Protein AF-A0A6P8RUN1-F1 (afdb_monomer)

Radius of gyration: 40.4 Å; Cα contacts (8 Å, |Δi|>4): 83; chains: 1; bounding box: 127×82×77 Å

Secondary structure (DSSP, 8-state):
-----------------------------PPPP-----------------------PPP-STTTS---PPP-HHHHHHHHS-TTS--------TTS-HHHHHHHHHHHHHHH---HHHHHHHHHHTTT-HHHHHHHGGGG-PPP-S--HHHHHHHHHHHHHHTT-HHHHHTT-TTS-HHHHHHHHHHHHHH-----HHHHHHHHHHHHHHHHHHHHHTSSS--------------------------------------------------PPPTT----HHHHHHHHSSTTHHHHHHHHHHHHHHHHHHHHHHHHHHHHHHHHHTTTTTGGG----------SSPPHHHHHHHHHHHHH-

InterPro domains:
  IPR000949 ELM2 domain [PF01448] (58-109)
  IPR000949 ELM2 domain [PS51156] (56-141)
  IPR000949 ELM2 domain [SM01189] (58-112)
  IPR001005 SANT/Myb domain [PF00249] (146-189)
  IPR001005 SANT/Myb domain [SM00717] (143-191)
  IPR009057 Homedomain-like superfamily [SSF46689] (132-191)
  IPR017884 SANT domain [PS51293] (142-193)
  IPR049048 REST corepressor, helical domain [PF20878] (271-335)
  IPR051066 Transcriptional Regulator and Corepressor [PTHR16089] (2-356)

Mean predicted aligned error: 23.5 Å

Structure (mmCIF, N/CA/C/O backbone):
data_AF-A0A6P8RUN1-F1
#
_entry.id   AF-A0A6P8RUN1-F1
#
loop_
_atom_site.group_PDB
_atom_site.id
_atom_site.type_symbol
_atom_site.label_atom_id
_atom_site.label_alt_id
_atom_site.label_comp_id
_atom_site.label_asym_id
_atom_site.label_entity_id
_atom_site.label_seq_id
_atom_site.pdbx_PDB_ins_code
_atom_site.Cartn_x
_atom_site.Cartn_y
_atom_site.Cartn_z
_atom_site.occupancy
_atom_site.B_iso_or_equiv
_atom_site.auth_seq_id
_atom_site.auth_comp_id
_atom_site.auth_asym_id
_atom_site.auth_atom_id
_atom_site.pdbx_PDB_model_num
ATOM 1 N N . MET A 1 1 ? 14.240 -29.600 31.817 1.00 31.44 1 MET A N 1
ATOM 2 C CA . MET A 1 1 ? 14.541 -31.048 31.863 1.00 31.44 1 MET A CA 1
ATOM 3 C C . MET A 1 1 ? 13.379 -31.776 31.192 1.00 31.44 1 MET A C 1
ATOM 5 O O . MET A 1 1 ? 12.261 -31.582 31.653 1.00 31.44 1 MET A O 1
ATOM 9 N N . PRO A 1 2 ? 13.606 -32.463 30.058 1.00 37.19 2 PRO A N 1
ATOM 10 C CA . PRO A 1 2 ? 12.566 -32.980 29.163 1.00 37.19 2 PRO A CA 1
ATOM 11 C C . PRO A 1 2 ? 12.231 -34.463 29.426 1.00 37.19 2 PRO A C 1
ATOM 13 O O . PRO A 1 2 ? 13.076 -35.205 29.915 1.00 37.19 2 PRO A O 1
ATOM 16 N N . ALA A 1 3 ? 11.037 -34.904 29.023 1.00 37.81 3 ALA A N 1
ATOM 17 C CA . ALA A 1 3 ? 10.669 -36.314 28.822 1.00 37.81 3 ALA A CA 1
ATOM 18 C C . ALA A 1 3 ? 9.988 -36.394 27.441 1.00 37.81 3 ALA A C 1
ATOM 20 O O . ALA A 1 3 ? 9.019 -35.679 27.204 1.00 37.81 3 ALA A O 1
ATOM 21 N N . MET A 1 4 ? 10.629 -36.925 26.394 1.00 37.56 4 MET A N 1
ATOM 22 C CA . MET A 1 4 ? 10.783 -38.342 26.010 1.00 37.56 4 MET A CA 1
ATOM 23 C C . MET A 1 4 ? 9.446 -39.105 25.935 1.00 37.56 4 MET A C 1
ATOM 25 O O . MET A 1 4 ? 8.802 -39.299 26.953 1.00 37.56 4 MET A O 1
ATOM 29 N N . LEU A 1 5 ? 8.895 -39.330 24.735 1.00 38.69 5 LEU A N 1
ATOM 30 C CA . LEU A 1 5 ? 9.154 -40.429 23.778 1.00 38.69 5 LEU A CA 1
ATOM 31 C C . LEU A 1 5 ? 8.441 -41.728 24.179 1.00 38.69 5 LEU A C 1
ATOM 33 O O . LEU A 1 5 ? 8.892 -42.414 25.081 1.00 38.69 5 LEU A O 1
ATOM 37 N N . GLU A 1 6 ? 7.395 -42.085 23.433 1.00 36.44 6 GLU A N 1
ATOM 38 C CA . GLU A 1 6 ? 6.913 -43.462 23.273 1.00 36.44 6 GLU A CA 1
ATOM 39 C C . GLU A 1 6 ? 6.463 -43.623 21.813 1.00 36.44 6 GLU A C 1
ATOM 41 O O . GLU A 1 6 ? 5.783 -42.769 21.239 1.00 36.44 6 GLU A O 1
ATOM 46 N N . LYS A 1 7 ? 6.961 -44.690 21.189 1.00 35.09 7 LYS A N 1
ATOM 47 C CA . LYS A 1 7 ? 6.918 -45.007 19.761 1.00 35.09 7 LYS A CA 1
ATOM 48 C C . LYS A 1 7 ? 6.500 -46.473 19.639 1.00 35.09 7 LYS A C 1
ATOM 50 O O . LYS A 1 7 ? 7.049 -47.306 20.347 1.00 35.09 7 LYS A O 1
ATOM 55 N N . GLY A 1 8 ? 5.653 -46.786 18.657 1.00 30.06 8 GLY A N 1
ATOM 56 C CA . GLY A 1 8 ? 5.400 -48.147 18.154 1.00 30.06 8 GLY A CA 1
ATOM 57 C C . GLY A 1 8 ? 3.908 -48.488 18.162 1.00 30.06 8 GLY A C 1
ATOM 58 O O . GLY A 1 8 ? 3.242 -48.285 19.161 1.00 30.06 8 GLY A O 1
ATOM 59 N N . THR A 1 9 ? 3.300 -48.999 17.092 1.00 31.22 9 THR A N 1
ATOM 60 C CA . THR A 1 9 ? 3.770 -50.126 16.273 1.00 31.22 9 THR A CA 1
ATOM 61 C C . THR A 1 9 ? 3.137 -50.137 14.871 1.00 31.22 9 THR A C 1
ATOM 63 O O . THR A 1 9 ? 2.076 -49.570 14.629 1.00 31.22 9 THR A O 1
ATOM 66 N N . GLU A 1 10 ? 3.871 -50.751 13.942 1.00 30.67 10 GLU A N 1
ATOM 67 C CA . GLU A 1 10 ? 3.664 -50.821 12.492 1.00 30.67 10 GLU A CA 1
ATOM 68 C C . GLU A 1 10 ? 2.615 -51.855 12.040 1.00 30.67 10 GLU A C 1
ATOM 70 O O . GLU A 1 10 ? 2.283 -52.786 12.769 1.00 30.67 10 GLU A O 1
ATOM 75 N N . GLY A 1 11 ? 2.220 -51.779 10.759 1.00 30.16 11 GLY A N 1
ATOM 76 C CA . GLY A 1 11 ? 1.662 -52.932 10.048 1.00 30.16 11 GLY A CA 1
ATOM 77 C C . GLY A 1 11 ? 1.224 -52.696 8.596 1.00 30.16 11 GLY A C 1
ATOM 78 O O . GLY A 1 11 ? 0.043 -52.499 8.365 1.00 30.16 11 GLY A O 1
ATOM 79 N N . SER A 1 12 ? 2.175 -52.818 7.649 1.00 29.23 12 SER A N 1
ATOM 80 C CA . SER A 1 12 ? 2.058 -53.406 6.284 1.00 29.23 12 SER A CA 1
ATOM 81 C C . SER A 1 12 ? 0.954 -52.884 5.325 1.00 29.23 12 SER A C 1
ATOM 83 O O . SER A 1 12 ? -0.228 -52.962 5.606 1.00 29.23 12 SER A O 1
ATOM 85 N N . GLY A 1 13 ? 1.195 -52.385 4.107 1.00 27.94 13 GLY A N 1
ATOM 86 C CA . GLY A 1 13 ? 2.175 -52.781 3.098 1.00 27.94 13 GLY A CA 1
ATOM 87 C C . GLY A 1 13 ? 1.479 -53.422 1.880 1.00 27.94 13 GLY A C 1
ATOM 88 O O . GLY A 1 13 ? 1.114 -54.592 1.937 1.00 27.94 13 GLY A O 1
ATOM 89 N N . LYS A 1 14 ? 1.344 -52.700 0.748 1.00 32.88 14 LYS A N 1
ATOM 90 C CA . LYS A 1 14 ? 1.415 -53.285 -0.615 1.00 32.88 14 LYS A CA 1
ATOM 91 C C . LYS A 1 14 ? 1.495 -52.236 -1.732 1.00 32.88 14 LYS A C 1
ATOM 93 O O . LYS A 1 14 ? 0.598 -51.432 -1.947 1.00 32.88 14 LYS A O 1
ATOM 98 N N . ARG A 1 15 ? 2.604 -52.324 -2.469 1.00 32.62 15 ARG A N 1
ATOM 99 C CA . ARG A 1 15 ? 2.922 -51.671 -3.747 1.00 32.62 15 ARG A CA 1
ATOM 100 C C . ARG A 1 15 ? 2.466 -52.545 -4.924 1.00 32.62 15 ARG A C 1
ATOM 102 O O . ARG A 1 15 ? 2.701 -53.748 -4.872 1.00 32.62 15 ARG A O 1
ATOM 109 N N . ARG A 1 16 ? 1.997 -51.919 -6.013 1.00 31.03 16 ARG A N 1
ATOM 110 C CA . ARG A 1 16 ? 2.236 -52.212 -7.457 1.00 31.03 16 ARG A CA 1
ATOM 111 C C . ARG A 1 16 ? 1.977 -50.862 -8.173 1.00 31.03 16 ARG A C 1
ATOM 113 O O . ARG A 1 16 ? 0.952 -50.266 -7.890 1.00 31.03 16 ARG A O 1
ATOM 120 N N . GLY A 1 17 ? 2.878 -50.189 -8.905 1.00 25.66 17 GLY A N 1
ATOM 121 C CA . GLY A 1 17 ? 3.677 -50.608 -10.070 1.00 25.66 17 GLY A CA 1
ATOM 122 C C . GLY A 1 17 ? 2.745 -50.761 -11.289 1.00 25.66 17 GLY A C 1
ATOM 123 O O . GLY A 1 17 ? 1.839 -51.571 -11.186 1.00 25.66 17 GLY A O 1
ATOM 124 N N . ARG A 1 18 ? 2.878 -50.108 -12.457 1.00 31.45 18 ARG A N 1
ATOM 125 C CA . ARG A 1 18 ? 4.051 -49.529 -13.135 1.00 31.45 18 ARG A CA 1
ATOM 126 C C . ARG A 1 18 ? 3.632 -48.947 -14.523 1.00 31.45 18 ARG A C 1
ATOM 128 O O . ARG A 1 18 ? 2.809 -49.572 -15.176 1.00 31.45 18 ARG A O 1
ATOM 135 N N . ASN A 1 19 ? 4.330 -47.884 -14.973 1.00 30.72 19 ASN A N 1
ATOM 136 C CA . ASN A 1 19 ? 4.637 -47.430 -16.361 1.00 30.72 19 ASN A CA 1
ATOM 137 C C . ASN A 1 19 ? 3.529 -46.927 -17.318 1.00 30.72 19 ASN A C 1
ATOM 139 O O . ASN A 1 19 ? 2.410 -47.401 -17.259 1.00 30.72 19 ASN A O 1
ATOM 143 N N . ASN A 1 20 ? 3.781 -46.119 -18.363 1.00 29.77 20 ASN A N 1
ATOM 144 C CA . ASN A 1 20 ? 4.808 -45.140 -18.797 1.00 29.77 20 ASN A CA 1
ATOM 145 C C . ASN A 1 20 ? 4.437 -44.802 -20.265 1.00 29.77 20 ASN A C 1
ATOM 147 O O . ASN A 1 20 ? 4.260 -45.746 -21.029 1.00 29.77 20 ASN A O 1
ATOM 151 N N . ALA A 1 21 ? 4.387 -43.538 -20.698 1.00 27.62 21 ALA A N 1
ATOM 152 C CA . ALA A 1 21 ? 4.598 -43.171 -22.110 1.00 27.62 21 ALA A CA 1
ATOM 153 C C . ALA A 1 21 ? 4.899 -41.671 -22.243 1.00 27.62 21 ALA A C 1
ATOM 155 O O . ALA A 1 21 ? 4.187 -40.827 -21.709 1.00 27.62 21 ALA A O 1
ATOM 156 N N . ALA A 1 22 ? 5.993 -41.382 -22.941 1.00 28.48 22 ALA A N 1
ATOM 157 C CA . ALA A 1 22 ? 6.623 -40.086 -23.134 1.00 28.48 22 ALA A CA 1
ATOM 158 C C . ALA A 1 22 ? 6.484 -39.604 -24.592 1.00 28.48 22 ALA A C 1
ATOM 160 O O . ALA A 1 22 ? 6.225 -40.412 -25.481 1.00 28.48 22 ALA A O 1
ATOM 161 N N . GLY A 1 23 ? 6.769 -38.315 -24.823 1.00 27.83 23 GLY A N 1
ATOM 162 C CA . GLY A 1 23 ? 7.048 -37.708 -26.139 1.00 27.83 23 GLY A CA 1
ATOM 163 C C . GLY A 1 23 ? 6.409 -36.317 -26.278 1.00 27.83 23 GLY A C 1
ATOM 164 O O . GLY A 1 23 ? 5.234 -36.234 -26.597 1.00 27.83 23 GLY A O 1
ATOM 165 N N . ASN A 1 24 ? 7.045 -35.226 -25.816 1.00 30.34 24 ASN A N 1
ATOM 166 C CA . ASN A 1 24 ? 8.001 -34.362 -26.553 1.00 30.34 24 ASN A CA 1
ATOM 167 C C . ASN A 1 24 ? 7.331 -33.646 -27.751 1.00 30.34 24 ASN A C 1
ATOM 169 O O . ASN A 1 24 ? 6.847 -34.323 -28.641 1.00 30.34 24 ASN A O 1
ATOM 173 N N . GLY A 1 25 ? 7.254 -32.324 -27.928 1.00 27.41 25 GLY A N 1
ATOM 174 C CA . GLY A 1 25 ? 7.857 -31.138 -27.317 1.00 27.41 25 GLY A CA 1
ATOM 175 C C . GLY A 1 25 ? 8.086 -30.111 -28.444 1.00 27.41 25 GLY A C 1
ATOM 176 O O . GLY A 1 25 ? 8.699 -30.492 -29.433 1.00 27.41 25 GLY A O 1
ATOM 177 N N . ASN A 1 26 ? 7.624 -28.851 -28.341 1.00 28.36 26 ASN A N 1
ATOM 178 C CA . ASN A 1 26 ? 8.356 -27.685 -28.877 1.00 28.36 26 ASN A CA 1
ATOM 179 C C . ASN A 1 26 ? 7.816 -26.311 -28.413 1.00 28.36 26 ASN A C 1
ATOM 181 O O . ASN A 1 26 ? 6.646 -26.151 -28.092 1.00 28.36 26 ASN A O 1
ATOM 185 N N . ASN A 1 27 ? 8.741 -25.348 -28.396 1.00 31.94 27 ASN A N 1
ATOM 186 C CA . ASN A 1 27 ? 8.789 -24.050 -27.707 1.00 31.94 27 ASN A CA 1
ATOM 187 C C . ASN A 1 27 ? 8.078 -22.830 -28.351 1.00 31.94 27 ASN A C 1
ATOM 189 O O . ASN A 1 27 ? 7.883 -22.799 -29.562 1.00 31.94 27 ASN A O 1
ATOM 193 N N . LYS A 1 28 ? 8.015 -21.754 -27.523 1.00 33.47 28 LYS A N 1
ATOM 194 C CA . LYS A 1 28 ? 8.009 -20.274 -27.774 1.00 33.47 28 LYS A CA 1
ATOM 195 C C . LYS A 1 28 ? 6.638 -19.594 -27.596 1.00 33.47 28 LYS A C 1
ATOM 197 O O . LYS A 1 28 ? 5.654 -20.105 -28.089 1.00 33.47 28 LYS A O 1
ATOM 202 N N . THR A 1 29 ? 6.456 -18.441 -26.936 1.00 30.23 29 THR A N 1
ATOM 203 C CA . THR A 1 29 ? 7.333 -17.380 -26.384 1.00 30.23 29 THR A CA 1
ATOM 204 C C . THR A 1 29 ? 6.474 -16.468 -25.491 1.00 30.23 29 THR A C 1
ATOM 206 O O . THR A 1 29 ? 5.386 -16.085 -25.907 1.00 30.23 29 THR A O 1
ATOM 209 N N . LEU A 1 30 ? 6.967 -16.068 -24.313 1.00 31.75 30 LEU A N 1
ATOM 210 C CA . LEU A 1 30 ? 6.348 -15.051 -23.448 1.00 31.75 30 LEU A CA 1
ATOM 211 C C . LEU A 1 30 ? 7.025 -13.691 -23.683 1.00 31.75 30 LEU A C 1
ATOM 213 O O . LEU A 1 30 ? 8.240 -13.573 -23.515 1.00 31.75 30 LEU A O 1
ATOM 217 N N . ALA A 1 31 ? 6.242 -12.676 -24.054 1.00 32.62 31 ALA A N 1
ATOM 218 C CA . ALA A 1 31 ? 6.653 -11.272 -24.099 1.00 32.62 31 ALA A CA 1
ATOM 219 C C . ALA A 1 31 ? 6.085 -10.514 -22.877 1.00 32.62 31 ALA A C 1
ATOM 221 O O . ALA A 1 31 ? 4.953 -10.792 -22.478 1.00 32.62 31 ALA A O 1
ATOM 222 N N . PRO A 1 32 ? 6.837 -9.576 -22.266 1.00 39.94 32 PRO A N 1
ATOM 223 C CA . PRO A 1 32 ? 6.379 -8.818 -21.107 1.00 39.94 32 PRO A CA 1
ATOM 224 C C . PRO A 1 32 ? 5.651 -7.516 -21.483 1.00 39.94 32 PRO A C 1
ATOM 226 O O . PRO A 1 32 ? 6.031 -6.803 -22.409 1.00 39.94 32 PRO A O 1
ATOM 229 N N . ASN A 1 33 ? 4.630 -7.237 -20.676 1.00 32.34 33 ASN A N 1
ATOM 230 C CA . ASN A 1 33 ? 3.712 -6.100 -20.653 1.00 32.34 33 ASN A CA 1
ATOM 231 C C . ASN A 1 33 ? 4.392 -4.749 -20.337 1.00 32.34 33 ASN A C 1
ATOM 233 O O . ASN A 1 33 ? 5.312 -4.692 -19.516 1.00 32.34 33 ASN A O 1
ATOM 237 N N . GLY A 1 34 ? 3.877 -3.658 -20.916 1.00 31.59 34 GLY A N 1
ATOM 238 C CA . GLY A 1 34 ? 4.282 -2.290 -20.596 1.00 31.59 34 GLY A CA 1
ATOM 239 C C . GLY A 1 34 ? 3.396 -1.206 -21.224 1.00 31.59 34 GLY A C 1
ATOM 240 O O . GLY A 1 34 ? 3.559 -0.894 -22.395 1.00 31.59 34 GLY A O 1
ATOM 241 N N . ASN A 1 35 ? 2.597 -0.571 -20.358 1.00 32.34 35 ASN A N 1
ATOM 242 C CA . ASN A 1 35 ? 2.047 0.793 -20.421 1.00 32.34 35 ASN A CA 1
ATOM 243 C C . ASN A 1 35 ? 0.797 1.068 -21.286 1.00 32.34 35 ASN A C 1
ATOM 245 O O . ASN A 1 35 ? 0.889 1.505 -22.427 1.00 32.34 35 ASN A O 1
ATOM 249 N N . GLY A 1 36 ? -0.378 0.917 -20.663 1.00 32.28 36 GLY A N 1
ATOM 250 C CA . GLY A 1 36 ? -1.638 1.493 -21.131 1.00 32.28 36 GLY A CA 1
ATOM 251 C C . GLY A 1 36 ? -1.784 2.951 -20.688 1.00 32.28 36 GLY A C 1
ATOM 252 O O . GLY A 1 36 ? -1.827 3.248 -19.494 1.00 32.28 36 GLY A O 1
ATOM 253 N N . THR A 1 37 ? -1.858 3.856 -21.656 1.00 33.78 37 THR A N 1
ATOM 254 C CA . THR A 1 37 ? -2.441 5.192 -21.511 1.00 33.78 37 THR A CA 1
ATOM 255 C C . THR A 1 37 ? -3.914 5.095 -21.896 1.00 33.78 37 THR A C 1
ATOM 257 O O . THR A 1 37 ? -4.231 4.937 -23.070 1.00 33.78 37 THR A O 1
ATOM 260 N N . ASN A 1 38 ? -4.810 5.158 -20.909 1.00 34.91 38 ASN A N 1
ATOM 261 C CA . ASN A 1 38 ? -6.253 5.219 -21.137 1.00 34.91 38 ASN A CA 1
ATOM 262 C C . ASN A 1 38 ? -6.661 6.667 -21.452 1.00 34.91 38 ASN A C 1
ATOM 264 O O . ASN A 1 38 ? -6.683 7.506 -20.553 1.00 34.91 38 ASN A O 1
ATOM 268 N N . CYS A 1 39 ? -6.997 6.930 -22.715 1.00 34.62 39 CYS A N 1
ATOM 269 C CA . CYS A 1 39 ? -7.776 8.083 -23.160 1.00 34.62 39 CYS A CA 1
ATOM 270 C C . CYS A 1 39 ? -9.196 7.573 -23.442 1.00 34.62 39 CYS A C 1
ATOM 272 O O . CYS A 1 39 ? -9.363 6.673 -24.263 1.00 34.62 39 CYS A O 1
ATOM 274 N N . TRP A 1 40 ? -10.192 8.070 -22.712 1.00 30.69 40 TRP A N 1
ATOM 275 C CA . TRP A 1 40 ? -11.595 7.735 -22.942 1.00 30.69 40 TRP A CA 1
ATOM 276 C C . TRP A 1 40 ? -12.204 8.866 -23.767 1.00 30.69 40 TRP A C 1
ATOM 278 O O . TRP A 1 40 ? -12.458 9.934 -23.217 1.00 30.69 40 TRP A O 1
ATOM 288 N N . GLU A 1 41 ? -12.431 8.635 -25.058 1.00 36.12 41 GLU A N 1
ATOM 289 C CA . GLU A 1 41 ? -13.434 9.391 -25.809 1.00 36.12 41 GLU A CA 1
ATOM 290 C C . GLU A 1 41 ? -14.593 8.474 -26.196 1.00 36.12 41 GLU A C 1
ATOM 292 O O . GLU A 1 41 ? -14.425 7.301 -26.541 1.00 36.12 41 GLU A O 1
ATOM 297 N N . GLU A 1 42 ? -15.782 9.042 -26.040 1.00 40.75 42 GLU A N 1
ATOM 298 C CA . GLU A 1 42 ? -17.086 8.459 -26.292 1.00 40.75 42 GLU A CA 1
ATOM 299 C C . GLU A 1 42 ? -17.349 8.256 -27.788 1.00 40.75 42 GLU A C 1
ATOM 301 O O . GLU A 1 42 ? -17.072 9.120 -28.613 1.00 40.75 42 GLU A O 1
ATOM 306 N N . GLY A 1 43 ? -18.040 7.156 -28.092 1.00 37.59 43 GLY A N 1
ATOM 307 C CA . GLY A 1 43 ? -19.046 7.128 -29.150 1.00 37.59 43 GLY A CA 1
ATOM 308 C C . GLY A 1 43 ? -18.559 6.824 -30.565 1.00 37.59 43 GLY A C 1
ATOM 309 O O . GLY A 1 43 ? -18.154 7.710 -31.306 1.00 37.59 43 GLY A O 1
ATOM 310 N N . SER A 1 44 ? -18.803 5.598 -31.028 1.00 36.66 44 SER A N 1
ATOM 311 C CA . SER A 1 44 ? -19.810 5.350 -32.076 1.00 36.66 44 SER A CA 1
ATOM 312 C C . SER A 1 44 ? -19.695 3.944 -32.653 1.00 36.66 44 SER A C 1
ATOM 314 O O . SER A 1 44 ? -18.622 3.433 -32.956 1.00 36.66 44 SER A O 1
ATOM 316 N N . SER A 1 45 ? -20.866 3.346 -32.825 1.00 48.78 45 SER A N 1
ATOM 317 C CA . SER A 1 45 ? -21.151 2.126 -33.569 1.00 48.78 45 SER A CA 1
ATOM 318 C C . SER A 1 45 ? -20.552 2.120 -34.979 1.00 48.78 45 SER A C 1
ATOM 320 O O . SER A 1 45 ? -20.808 3.031 -35.765 1.00 48.78 45 SER A O 1
ATOM 322 N N . GLY A 1 46 ? -19.862 1.032 -35.327 1.00 36.38 46 GLY A N 1
ATOM 323 C CA . GLY A 1 46 ? -19.419 0.729 -36.684 1.00 36.38 46 GLY A CA 1
ATOM 324 C C . GLY A 1 46 ? -19.479 -0.774 -36.950 1.00 36.38 46 GLY A C 1
ATOM 325 O O . GLY A 1 46 ? -18.683 -1.533 -36.414 1.00 36.38 46 GLY A O 1
ATOM 326 N N . SER A 1 47 ? -20.480 -1.167 -37.737 1.00 43.19 47 SER A N 1
ATOM 327 C CA . SER A 1 47 ? -20.627 -2.395 -38.532 1.00 43.19 47 SER A CA 1
ATOM 328 C C . SER A 1 47 ? -19.445 -3.383 -38.517 1.00 43.19 47 SER A C 1
ATOM 330 O O . SER A 1 47 ? -18.398 -3.121 -39.104 1.00 43.19 47 SER A O 1
ATOM 332 N N . SER A 1 48 ? -19.652 -4.563 -37.925 1.00 38.66 48 SER A N 1
ATOM 333 C CA . SER A 1 48 ? -18.705 -5.684 -37.966 1.00 38.66 48 SER A CA 1
ATOM 334 C C . SER A 1 48 ? -18.806 -6.415 -39.308 1.00 38.66 48 SER A C 1
ATOM 336 O O . SER A 1 48 ? -19.628 -7.318 -39.460 1.00 38.66 48 SER A O 1
ATOM 338 N N . SER A 1 49 ? -17.966 -6.022 -40.268 1.00 42.41 49 SER A N 1
ATOM 339 C CA . SER A 1 49 ? -17.553 -6.901 -41.364 1.00 42.41 49 SER A CA 1
ATOM 340 C C . SER A 1 49 ? -16.350 -7.714 -40.899 1.00 42.41 49 SER A C 1
ATOM 342 O O . SER A 1 49 ? -15.372 -7.152 -40.410 1.00 42.41 49 SER A O 1
ATOM 344 N N . ASP A 1 50 ? -16.491 -9.024 -41.043 1.00 57.00 50 ASP A N 1
ATOM 345 C CA . ASP A 1 50 ? -15.480 -10.070 -40.919 1.00 57.00 50 ASP A CA 1
ATOM 346 C C . ASP A 1 50 ? -14.149 -9.662 -41.572 1.00 57.00 50 ASP A C 1
ATOM 348 O O . ASP A 1 50 ? -14.165 -9.257 -42.728 1.00 57.00 50 ASP A O 1
ATOM 352 N N . GLU A 1 51 ? -13.042 -9.723 -40.823 1.00 44.69 51 GLU A N 1
ATOM 353 C CA . GLU A 1 51 ? -11.700 -10.036 -41.331 1.00 44.69 51 GLU A CA 1
ATOM 354 C C . GLU A 1 51 ? -10.761 -10.409 -40.164 1.00 44.69 51 GLU A C 1
ATOM 356 O O . GLU A 1 51 ? -10.639 -9.749 -39.126 1.00 44.69 51 GLU A O 1
ATOM 361 N N . GLU A 1 52 ? -10.083 -11.520 -40.385 1.00 53.62 52 GLU A N 1
ATOM 362 C CA . GLU A 1 52 ? -9.285 -12.336 -39.488 1.00 53.62 52 GLU A CA 1
ATOM 363 C C . GLU A 1 52 ? -7.951 -11.671 -39.110 1.00 53.62 52 GLU A C 1
ATOM 365 O O . GLU A 1 52 ? -6.938 -11.891 -39.758 1.00 53.62 52 GLU A O 1
ATOM 370 N N . HIS A 1 53 ? -7.894 -10.884 -38.032 1.00 49.44 53 HIS A N 1
ATOM 371 C CA . HIS A 1 53 ? -6.634 -10.580 -37.338 1.00 49.44 53 HIS A CA 1
ATOM 372 C C . HIS A 1 53 ? -6.876 -10.564 -35.829 1.00 49.44 53 HIS A C 1
ATOM 374 O O . HIS A 1 53 ? -7.727 -9.828 -35.336 1.00 49.44 53 HIS A O 1
ATOM 380 N N . GLY A 1 54 ? -6.112 -11.377 -35.089 1.00 54.69 54 GLY A N 1
ATOM 381 C CA . GLY A 1 54 ? -6.133 -11.496 -33.625 1.00 54.69 54 GLY A CA 1
ATOM 382 C C . GLY A 1 54 ? -5.706 -10.212 -32.908 1.00 54.69 54 GLY A C 1
ATOM 383 O O . GLY A 1 54 ? -4.666 -10.171 -32.251 1.00 54.69 54 GLY A O 1
ATOM 384 N N . GLY A 1 55 ? -6.508 -9.163 -33.051 1.00 51.00 55 GLY A N 1
ATOM 385 C CA . GLY A 1 55 ? -6.307 -7.853 -32.469 1.00 51.00 55 GLY A CA 1
ATOM 386 C C . GLY A 1 55 ? -6.498 -7.918 -30.965 1.00 51.00 55 GLY A C 1
ATOM 387 O O . GLY A 1 55 ? -7.498 -8.439 -30.471 1.00 51.00 55 GLY A O 1
ATOM 388 N N . GLY A 1 56 ? -5.528 -7.379 -30.229 1.00 73.12 56 GLY A N 1
ATOM 389 C CA . GLY A 1 56 ? -5.609 -7.123 -28.792 1.00 73.12 56 GLY A CA 1
ATOM 390 C C . GLY A 1 56 ? -6.644 -6.048 -28.449 1.00 73.12 56 GLY A C 1
ATOM 391 O O . GLY A 1 56 ? -6.308 -5.066 -27.799 1.00 73.12 56 GLY A O 1
ATOM 392 N N . GLY A 1 57 ? -7.880 -6.211 -28.922 1.00 81.00 57 GLY A N 1
ATOM 393 C CA . GLY A 1 57 ? -9.037 -5.420 -28.534 1.00 81.00 57 GLY A CA 1
ATOM 394 C C . GLY A 1 57 ? -9.697 -5.992 -27.282 1.00 81.00 57 GLY A C 1
ATOM 395 O O . GLY A 1 57 ? -9.518 -7.166 -26.936 1.00 81.00 57 GLY A O 1
ATOM 396 N N . MET A 1 58 ? -10.470 -5.153 -26.590 1.00 88.50 58 MET A N 1
ATOM 397 C CA . MET A 1 58 ? -11.299 -5.594 -25.471 1.00 88.50 58 MET A CA 1
ATOM 398 C C . MET A 1 58 ? -12.242 -6.699 -25.952 1.00 88.50 58 MET A C 1
ATOM 400 O O . MET A 1 58 ? -12.977 -6.523 -26.921 1.00 88.50 58 MET A O 1
ATOM 404 N N . ARG A 1 59 ? -12.215 -7.851 -25.282 1.00 91.44 59 ARG A N 1
ATOM 405 C CA . ARG A 1 59 ? -13.064 -8.984 -25.648 1.00 91.44 59 ARG A CA 1
ATOM 406 C C . ARG A 1 59 ? -14.425 -8.846 -24.969 1.00 91.44 59 ARG A C 1
ATOM 408 O O . ARG A 1 59 ? -14.498 -8.563 -23.775 1.00 91.44 59 ARG A O 1
ATOM 415 N N . VAL A 1 60 ? -15.496 -9.048 -25.733 1.00 90.19 60 VAL A N 1
ATOM 416 C CA . VAL A 1 60 ? -16.883 -8.993 -25.251 1.00 90.19 60 VAL A CA 1
ATOM 417 C C . VAL A 1 60 ? -17.562 -10.340 -25.497 1.00 90.19 60 VAL A C 1
ATOM 419 O O . VAL A 1 60 ? -17.371 -10.957 -26.541 1.00 90.19 60 VAL A O 1
ATOM 422 N N . GLY A 1 61 ? -18.298 -10.827 -24.503 1.00 90.69 61 GLY A N 1
ATOM 423 C CA . GLY A 1 61 ? -18.984 -12.115 -24.461 1.00 90.69 61 GLY A CA 1
ATOM 424 C C . GLY A 1 61 ? -19.017 -12.702 -23.044 1.00 90.69 61 GLY A C 1
ATOM 425 O O . GLY A 1 61 ? -18.138 -12.442 -22.233 1.00 90.69 61 GLY A O 1
ATOM 426 N N . LEU A 1 62 ? -19.986 -13.571 -22.754 1.00 91.12 62 LEU A N 1
ATOM 427 C CA . LEU A 1 62 ? -20.184 -14.181 -21.422 1.00 91.12 62 LEU A CA 1
ATOM 428 C C . LEU A 1 62 ? -18.931 -14.859 -20.821 1.00 91.12 62 LEU A C 1
ATOM 430 O O . LEU A 1 62 ? -18.832 -15.011 -19.613 1.00 91.12 62 LEU A O 1
ATOM 434 N N . GLN A 1 63 ? -17.967 -15.248 -21.658 1.00 92.00 63 GLN A N 1
ATOM 435 C CA . GLN A 1 63 ? -16.670 -15.815 -21.262 1.00 92.00 63 GLN A CA 1
ATOM 436 C C . GLN A 1 63 ? -15.616 -14.774 -20.816 1.00 92.00 63 GLN A C 1
ATOM 438 O O . GLN A 1 63 ? -14.540 -15.150 -20.356 1.00 92.00 63 GLN A O 1
ATOM 443 N N . TYR A 1 64 ? -15.894 -13.480 -20.992 1.00 92.94 64 TYR A N 1
ATOM 444 C CA . TYR A 1 64 ? -14.994 -12.359 -20.703 1.00 92.94 64 TYR A CA 1
ATOM 445 C C . TYR A 1 64 ? -15.584 -11.372 -19.687 1.00 92.94 64 TYR A C 1
ATOM 447 O O . TYR A 1 64 ? -14.836 -10.805 -18.892 1.00 92.94 64 TYR A O 1
ATOM 455 N N . GLN A 1 65 ? -16.904 -11.158 -19.695 1.00 95.12 65 GLN A N 1
ATOM 456 C CA . GLN A 1 65 ? -17.589 -10.329 -18.701 1.00 95.12 65 GLN A CA 1
ATOM 457 C C . GLN A 1 65 ? -17.821 -11.097 -17.395 1.00 95.12 65 GLN A C 1
ATOM 459 O O . GLN A 1 65 ? -18.185 -12.271 -17.404 1.00 95.12 65 GLN A O 1
ATOM 464 N N . ALA A 1 66 ? -17.674 -10.404 -16.263 1.00 93.88 66 ALA A N 1
ATOM 465 C CA . ALA A 1 66 ? -18.182 -10.904 -14.993 1.00 93.88 66 ALA A CA 1
ATOM 466 C C . ALA A 1 66 ? -19.717 -10.915 -15.028 1.00 93.88 66 ALA A C 1
ATOM 468 O O . ALA A 1 66 ? -20.338 -9.937 -15.448 1.00 93.88 66 ALA A O 1
ATOM 469 N N . VAL A 1 67 ? -20.323 -12.007 -14.565 1.00 93.62 67 VAL A N 1
ATOM 470 C CA . VAL A 1 67 ? -21.762 -12.041 -14.292 1.00 93.62 67 VAL A CA 1
ATOM 471 C C . VAL A 1 67 ? -21.994 -11.175 -13.063 1.00 93.62 67 VAL A C 1
ATOM 473 O O . VAL A 1 67 ? -21.493 -11.503 -11.989 1.00 93.62 67 VAL A O 1
ATOM 476 N N . VAL A 1 68 ? -22.695 -10.057 -13.234 1.00 91.50 68 VAL A N 1
ATOM 477 C CA . VAL A 1 68 ? -23.097 -9.187 -12.126 1.00 91.50 68 VAL A CA 1
ATOM 478 C C . VAL A 1 68 ? -24.271 -9.872 -11.428 1.00 91.50 68 VAL A C 1
ATOM 480 O O . VAL A 1 68 ? -25.314 -10.019 -12.064 1.00 91.50 68 VAL A O 1
ATOM 483 N N . PRO A 1 69 ? -24.113 -10.349 -10.179 1.00 89.81 69 PRO A N 1
ATOM 484 C CA . PRO A 1 69 ? -25.232 -10.918 -9.444 1.00 89.81 69 PRO A CA 1
ATOM 485 C C . PRO A 1 69 ? -26.273 -9.833 -9.168 1.00 89.81 69 PRO A C 1
ATOM 487 O O . PRO A 1 69 ? -25.908 -8.679 -8.922 1.00 89.81 69 PRO A O 1
ATOM 490 N N . ASP A 1 70 ? -27.549 -10.210 -9.169 1.00 91.25 70 ASP A N 1
ATOM 491 C CA . ASP A 1 70 ? -28.612 -9.320 -8.714 1.00 91.25 70 ASP A CA 1
ATOM 492 C C . ASP A 1 70 ? -28.402 -8.947 -7.243 1.00 91.25 70 ASP A C 1
ATOM 494 O O . ASP A 1 70 ? -27.813 -9.697 -6.456 1.00 91.25 70 ASP A O 1
ATOM 498 N N . TYR A 1 71 ? -28.867 -7.756 -6.872 1.00 89.12 71 TYR A N 1
ATOM 499 C CA . TYR A 1 71 ? -28.755 -7.290 -5.500 1.00 89.12 71 TYR A CA 1
ATOM 500 C C . TYR A 1 71 ? -29.652 -8.124 -4.581 1.00 89.12 71 TYR A C 1
ATOM 502 O O . TYR A 1 71 ? -30.875 -8.097 -4.704 1.00 89.12 71 TYR A O 1
ATOM 510 N N . ASP A 1 72 ? -29.025 -8.824 -3.637 1.00 90.75 72 ASP A N 1
ATOM 511 C CA . ASP A 1 72 ? -29.696 -9.571 -2.579 1.00 90.75 72 ASP A CA 1
ATOM 512 C C . ASP A 1 72 ? -29.331 -8.949 -1.212 1.00 90.75 72 ASP A C 1
ATOM 514 O O . ASP A 1 72 ? -28.156 -8.993 -0.811 1.00 90.75 72 ASP A O 1
ATOM 518 N N . PRO A 1 73 ? -30.302 -8.350 -0.493 1.00 88.44 73 PRO A N 1
ATOM 519 C CA . PRO A 1 73 ? -30.061 -7.700 0.793 1.00 88.44 73 PRO A CA 1
ATOM 520 C C . PRO A 1 73 ? -29.575 -8.675 1.877 1.00 88.44 73 PRO A C 1
ATOM 522 O O . PRO A 1 73 ? -28.748 -8.296 2.709 1.00 88.44 73 PRO A O 1
ATOM 525 N N . GLU A 1 74 ? -29.988 -9.944 1.837 1.00 87.44 74 GLU A N 1
ATOM 526 C CA . GLU A 1 74 ? -29.552 -10.972 2.790 1.00 87.44 74 GLU A CA 1
ATOM 527 C C . GLU A 1 74 ? -28.100 -11.389 2.534 1.00 87.44 74 GLU A C 1
ATOM 529 O O . GLU A 1 74 ? -27.310 -11.574 3.465 1.00 87.44 74 GLU A O 1
ATOM 534 N N . VAL A 1 75 ? -27.702 -11.491 1.263 1.00 84.69 75 VAL A N 1
ATOM 535 C CA . VAL A 1 75 ? -26.300 -11.743 0.892 1.00 84.69 75 VAL A CA 1
ATOM 536 C C . VAL A 1 75 ? -25.424 -10.542 1.243 1.00 84.69 75 VAL A C 1
ATOM 538 O O . VAL A 1 75 ? -24.315 -10.735 1.741 1.00 84.69 75 VAL A O 1
ATOM 541 N N . ALA A 1 76 ? -25.904 -9.313 1.040 1.00 82.62 76 ALA A N 1
ATOM 542 C CA . ALA A 1 76 ? -25.185 -8.100 1.425 1.00 82.62 76 ALA A CA 1
ATOM 543 C C . ALA A 1 76 ? -24.953 -8.031 2.945 1.00 82.62 76 ALA A C 1
ATOM 545 O O . ALA A 1 76 ? -23.826 -7.777 3.380 1.00 82.62 76 ALA A O 1
ATOM 546 N N . LYS A 1 77 ? -25.982 -8.347 3.742 1.00 83.81 77 LYS A N 1
ATOM 547 C CA . LYS A 1 77 ? -25.896 -8.433 5.204 1.00 83.81 77 LYS A CA 1
ATOM 548 C C . LYS A 1 77 ? -24.918 -9.522 5.653 1.00 83.81 77 LYS A C 1
ATOM 550 O O . LYS A 1 77 ? -23.978 -9.229 6.386 1.00 83.81 77 LYS A O 1
ATOM 555 N N . ARG A 1 78 ? -25.023 -10.744 5.111 1.00 79.81 78 ARG A N 1
ATOM 556 C CA . ARG A 1 78 ? -24.055 -11.828 5.386 1.00 79.81 78 ARG A CA 1
ATOM 557 C C . ARG A 1 78 ? -22.628 -11.479 4.973 1.00 79.81 78 ARG A C 1
ATOM 559 O O . ARG A 1 78 ? -21.683 -11.949 5.597 1.00 79.81 78 ARG A O 1
ATOM 566 N N . CYS A 1 79 ? -22.447 -10.700 3.907 1.00 73.25 79 CYS A N 1
ATOM 567 C CA . CYS A 1 79 ? -21.137 -10.219 3.470 1.00 73.25 79 CYS A CA 1
ATOM 568 C C . CYS A 1 79 ? -20.538 -9.194 4.443 1.00 73.25 79 CYS A C 1
ATOM 570 O O . CYS A 1 79 ? -19.331 -9.241 4.670 1.00 73.25 79 CYS A O 1
ATOM 572 N N . GLN A 1 80 ? -21.355 -8.316 5.034 1.00 72.38 80 GLN A N 1
ATOM 573 C CA . GLN A 1 80 ? -20.927 -7.398 6.098 1.00 72.38 80 GLN A CA 1
ATOM 574 C C . GLN A 1 80 ? -20.611 -8.131 7.404 1.00 72.38 80 GLN A C 1
ATOM 576 O O . GLN A 1 80 ? -19.636 -7.802 8.070 1.00 72.38 80 GLN A O 1
ATOM 581 N N . GLU A 1 81 ? -21.395 -9.155 7.734 1.00 74.69 81 GLU A N 1
ATOM 582 C CA . GLU A 1 81 ? -21.214 -9.986 8.928 1.00 74.69 81 GLU A CA 1
ATOM 583 C C . GLU A 1 81 ? -20.088 -11.020 8.783 1.00 74.69 81 GLU A C 1
ATOM 585 O O . GLU A 1 81 ? -19.790 -11.746 9.732 1.00 74.69 81 GLU A O 1
ATOM 590 N N . ARG A 1 82 ? -19.427 -11.118 7.617 1.00 67.94 82 ARG A N 1
ATOM 591 C CA . ARG A 1 82 ? -18.277 -12.017 7.472 1.00 67.94 82 ARG A CA 1
ATOM 592 C C . ARG A 1 82 ? -17.169 -11.594 8.433 1.00 67.94 82 ARG A C 1
ATOM 594 O O . ARG A 1 82 ? -16.426 -10.654 8.169 1.00 67.94 82 ARG A O 1
ATOM 601 N N . GLU A 1 83 ? -16.964 -12.408 9.463 1.00 61.41 83 GLU A N 1
ATOM 602 C CA . GLU A 1 83 ? -15.923 -12.264 10.494 1.00 61.41 83 GLU A CA 1
ATOM 603 C C . GLU A 1 83 ? -14.471 -12.304 9.956 1.00 61.41 83 GLU A C 1
ATOM 605 O O . GLU A 1 83 ? -13.520 -12.167 10.717 1.00 61.41 83 GLU A O 1
ATOM 610 N N . ASN A 1 84 ? -14.268 -12.470 8.642 1.00 61.38 84 ASN A N 1
ATOM 611 C CA . ASN A 1 84 ? -12.973 -12.779 8.026 1.00 61.38 84 ASN A CA 1
ATOM 612 C C . ASN A 1 84 ? -12.516 -11.772 6.947 1.00 61.38 84 ASN A C 1
ATOM 614 O O . ASN A 1 84 ? -11.827 -12.161 6.004 1.00 61.38 84 ASN A O 1
ATOM 618 N N . LEU A 1 85 ? -12.887 -10.488 7.037 1.00 68.38 85 LEU A N 1
ATOM 619 C CA . LEU A 1 85 ? -12.452 -9.468 6.058 1.00 68.38 85 LEU A CA 1
ATOM 620 C C . LEU A 1 85 ? -11.022 -8.943 6.293 1.00 68.38 85 LEU A C 1
ATOM 622 O O . LEU A 1 85 ? -10.426 -8.342 5.401 1.00 68.38 85 LEU A O 1
ATOM 626 N N . GLY A 1 86 ? -10.432 -9.222 7.454 1.00 76.44 86 GLY A N 1
ATOM 627 C CA . GLY A 1 86 ? -9.050 -8.874 7.766 1.00 76.44 86 GLY A CA 1
ATOM 628 C C . GLY A 1 86 ? -8.778 -8.930 9.264 1.00 76.44 86 GLY A C 1
ATOM 629 O O . GLY A 1 86 ? -9.687 -8.802 10.078 1.00 76.44 86 GLY A O 1
ATOM 630 N N . MET A 1 87 ? -7.514 -9.120 9.635 1.00 83.81 87 MET A N 1
ATOM 631 C CA . MET A 1 87 ? -7.077 -9.007 11.025 1.00 83.81 87 MET A CA 1
ATOM 632 C C . MET A 1 87 ? -6.743 -7.541 11.313 1.00 83.81 87 MET A C 1
ATOM 634 O O . MET A 1 87 ? -5.848 -6.981 10.680 1.00 83.81 87 MET A O 1
ATOM 638 N N . LEU A 1 88 ? -7.458 -6.907 12.247 1.00 86.38 88 LEU A N 1
ATOM 639 C CA . LEU A 1 88 ? -7.145 -5.543 12.676 1.00 86.38 88 LEU A CA 1
ATOM 640 C C . LEU A 1 88 ? -5.810 -5.544 13.432 1.00 86.38 88 LEU A C 1
ATOM 642 O O . LEU A 1 88 ? -5.702 -6.138 14.501 1.00 86.38 88 LEU A O 1
ATOM 646 N N . VAL A 1 89 ? -4.797 -4.887 12.864 1.00 88.12 89 VAL A N 1
ATOM 647 C CA . VAL A 1 89 ? -3.431 -4.843 13.425 1.00 88.12 89 VAL A CA 1
ATOM 648 C C . VAL A 1 89 ? -3.096 -3.527 14.130 1.00 88.12 89 VAL A C 1
ATOM 650 O O . VAL A 1 89 ? -2.157 -3.481 14.919 1.00 88.12 89 VAL A O 1
ATOM 653 N N . TRP A 1 90 ? -3.844 -2.455 13.862 1.00 90.88 90 TRP A N 1
ATOM 654 C CA . TRP A 1 90 ? -3.665 -1.153 14.503 1.00 90.88 90 TRP A CA 1
ATOM 655 C C . TRP A 1 90 ? -4.919 -0.294 14.340 1.00 90.88 90 TRP A C 1
ATOM 657 O O . TRP A 1 90 ? -5.525 -0.271 13.269 1.00 90.88 90 TRP A O 1
ATOM 667 N N . SER A 1 91 ? -5.259 0.475 15.372 1.00 89.19 91 SER A N 1
ATOM 668 C CA . SER A 1 91 ? -6.218 1.576 15.284 1.00 89.19 91 SER A CA 1
ATOM 669 C C . SER A 1 91 ? -5.663 2.807 16.009 1.00 89.19 91 SER A C 1
ATOM 671 O O . SER A 1 91 ? -5.028 2.653 17.056 1.00 89.19 91 SER A O 1
ATOM 673 N N . PRO A 1 92 ? -5.893 4.034 15.511 1.00 86.62 92 PRO A N 1
ATOM 674 C CA . PRO A 1 92 ? -5.565 5.248 16.257 1.00 86.62 92 PRO A CA 1
ATOM 675 C C . PRO A 1 92 ? -6.324 5.308 17.590 1.00 86.62 92 PRO A C 1
ATOM 677 O O . PRO A 1 92 ? -7.466 4.857 17.677 1.00 86.62 92 PRO A O 1
ATOM 680 N N . ASN A 1 93 ? -5.707 5.880 18.625 1.00 84.69 93 ASN A N 1
ATOM 681 C CA . ASN A 1 93 ? -6.334 6.087 19.931 1.00 84.69 93 ASN A CA 1
ATOM 682 C C . ASN A 1 93 ? -6.152 7.545 20.363 1.00 84.69 93 ASN A C 1
ATOM 684 O O . ASN A 1 93 ? -5.032 8.045 20.372 1.00 84.69 93 ASN A O 1
ATOM 688 N N . GLN A 1 94 ? -7.248 8.211 20.727 1.00 79.25 94 GLN A N 1
ATOM 689 C CA . GLN A 1 94 ? -7.259 9.630 21.106 1.00 79.25 94 GLN A CA 1
ATOM 690 C C . GLN A 1 94 ? -6.666 9.889 22.502 1.00 79.25 94 GLN A C 1
ATOM 692 O O . GLN A 1 94 ? -6.298 11.016 22.817 1.00 79.25 94 GLN A O 1
ATOM 697 N N . ASN A 1 95 ? -6.535 8.850 23.332 1.00 80.38 95 ASN A N 1
ATOM 698 C CA . ASN A 1 95 ? -6.021 8.960 24.699 1.00 80.38 95 ASN A CA 1
ATOM 699 C C . ASN A 1 95 ? -4.485 8.926 24.771 1.00 80.38 95 ASN A C 1
ATOM 701 O O . ASN A 1 95 ? -3.914 9.162 25.837 1.00 80.38 95 ASN A O 1
ATOM 705 N N . LEU A 1 96 ? -3.807 8.615 23.661 1.00 82.94 96 LEU A N 1
ATOM 706 C CA . LEU A 1 96 ? -2.351 8.626 23.569 1.00 82.94 96 LEU A CA 1
ATOM 707 C C . LEU A 1 96 ? -1.884 9.854 22.792 1.00 82.94 96 LEU A C 1
ATOM 709 O O . LEU A 1 96 ? -2.244 10.039 21.633 1.00 82.94 96 LEU A O 1
ATOM 713 N N . SER A 1 97 ? -1.042 10.675 23.420 1.00 88.69 97 SER A N 1
ATOM 714 C CA . SER A 1 97 ? -0.363 11.759 22.717 1.00 88.69 97 SER A CA 1
ATOM 715 C C . SER A 1 97 ? 0.702 11.207 21.768 1.00 88.69 97 SER A C 1
ATOM 717 O O . SER A 1 97 ? 1.388 10.234 22.086 1.00 88.69 97 SER A O 1
ATOM 719 N N . GLU A 1 98 ? 0.885 11.875 20.631 1.00 87.50 98 GLU A N 1
ATOM 720 C CA . GLU A 1 98 ? 1.872 11.508 19.606 1.00 87.50 98 GLU A CA 1
ATOM 721 C C . GLU A 1 98 ? 3.294 11.401 20.184 1.00 87.50 98 GLU A C 1
ATOM 723 O O . GLU A 1 98 ? 3.973 10.402 19.978 1.00 87.50 98 GLU A O 1
ATOM 728 N N . ALA A 1 99 ? 3.688 12.336 21.057 1.00 91.62 99 ALA A N 1
ATOM 729 C CA . ALA A 1 99 ? 4.999 12.313 21.710 1.00 91.62 99 ALA A CA 1
ATOM 730 C C . ALA A 1 99 ? 5.257 11.046 22.554 1.00 91.62 99 ALA A C 1
ATOM 732 O O . ALA A 1 99 ? 6.368 10.520 22.555 1.00 91.62 99 ALA A O 1
ATOM 733 N N . LYS A 1 100 ? 4.237 10.530 23.258 1.00 90.50 100 LYS A N 1
ATOM 734 C CA . LYS A 1 100 ? 4.369 9.295 24.055 1.00 90.50 100 LYS A CA 1
ATOM 735 C C . LYS A 1 100 ? 4.449 8.058 23.164 1.00 90.50 100 LYS A C 1
ATOM 737 O O . LYS A 1 100 ? 5.110 7.083 23.515 1.00 90.50 100 LYS A O 1
ATOM 742 N N . LEU A 1 101 ? 3.760 8.090 22.024 1.00 91.62 101 LEU A N 1
ATOM 743 C CA . LEU A 1 101 ? 3.817 7.025 21.032 1.00 91.62 101 LEU A CA 1
ATOM 744 C C . LEU A 1 101 ? 5.207 6.953 20.386 1.00 91.62 101 LEU A C 1
ATOM 746 O O . LEU A 1 101 ? 5.768 5.864 20.279 1.00 91.62 101 LEU A O 1
ATOM 750 N N . ASP A 1 102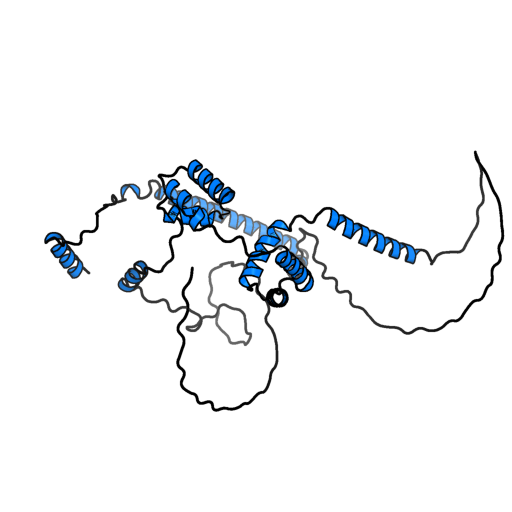 ? 5.783 8.099 20.027 1.00 92.06 102 ASP A N 1
ATOM 751 C CA . ASP A 1 102 ? 7.131 8.183 19.457 1.00 92.06 102 ASP A CA 1
ATOM 752 C C . ASP A 1 102 ? 8.203 7.703 20.438 1.00 92.06 102 ASP A C 1
ATOM 754 O O . ASP A 1 102 ? 9.086 6.927 20.064 1.00 92.06 102 ASP A O 1
ATOM 758 N N . GLU A 1 103 ? 8.102 8.104 21.709 1.00 93.06 103 GLU A N 1
ATOM 759 C CA . GLU A 1 103 ? 8.988 7.624 22.771 1.00 93.06 103 GLU A CA 1
ATOM 760 C C . GLU A 1 103 ? 8.905 6.096 22.918 1.00 93.06 103 GLU A C 1
ATOM 762 O O . GLU A 1 103 ? 9.929 5.410 22.951 1.00 93.06 103 GLU A O 1
ATOM 767 N N . TYR A 1 104 ? 7.694 5.534 22.912 1.00 92.12 104 TYR A N 1
ATOM 768 C CA . TYR A 1 104 ? 7.491 4.086 22.949 1.00 92.12 104 TYR A CA 1
ATOM 769 C C . TYR A 1 104 ? 8.120 3.375 21.735 1.00 92.12 104 TYR A C 1
ATOM 771 O O . TYR A 1 104 ? 8.824 2.371 21.893 1.00 92.12 104 TYR A O 1
ATOM 779 N N . ILE A 1 105 ? 7.935 3.900 20.519 1.00 92.75 105 ILE A N 1
ATOM 780 C CA . ILE A 1 105 ? 8.544 3.339 19.300 1.00 92.75 105 ILE A CA 1
ATOM 781 C C . ILE A 1 105 ? 10.078 3.407 19.374 1.00 92.75 105 ILE A C 1
ATOM 783 O O . ILE A 1 105 ? 10.757 2.458 18.975 1.00 92.75 105 ILE A O 1
ATOM 787 N N . ALA A 1 106 ? 10.644 4.486 19.917 1.00 91.81 106 ALA A N 1
ATOM 788 C CA . ALA A 1 106 ? 12.085 4.608 20.110 1.00 91.81 106 ALA A CA 1
ATOM 789 C C . ALA A 1 106 ? 12.620 3.550 21.092 1.00 91.81 106 ALA A C 1
ATOM 791 O O . ALA A 1 106 ? 13.564 2.831 20.757 1.00 91.81 106 ALA A O 1
ATOM 792 N N . ILE A 1 107 ? 11.974 3.388 22.254 1.00 90.12 107 ILE A N 1
ATOM 793 C CA . ILE A 1 107 ? 12.370 2.412 23.282 1.00 90.12 107 ILE A CA 1
ATOM 794 C C . ILE A 1 107 ? 12.294 0.979 22.740 1.00 90.12 107 ILE A C 1
ATOM 796 O O . ILE A 1 107 ? 13.247 0.214 22.887 1.00 90.12 107 ILE A O 1
ATOM 800 N N . THR A 1 108 ? 11.191 0.608 22.084 1.00 89.06 108 THR A N 1
ATOM 801 C CA . THR A 1 108 ? 10.995 -0.749 21.531 1.00 89.06 108 THR A CA 1
ATOM 802 C C . THR A 1 108 ? 12.037 -1.103 20.468 1.00 89.06 108 THR A C 1
ATOM 804 O O . THR A 1 108 ? 12.568 -2.217 20.450 1.00 89.06 108 THR A O 1
ATOM 807 N N . LYS A 1 109 ? 12.390 -0.139 19.614 1.00 88.31 109 LYS A N 1
ATOM 808 C CA . LYS A 1 109 ? 13.410 -0.303 18.579 1.00 88.31 109 LYS A CA 1
ATOM 809 C C . LYS A 1 109 ? 14.821 -0.392 19.159 1.00 88.31 109 LYS A C 1
ATOM 811 O O . LYS A 1 109 ? 15.590 -1.250 18.736 1.00 88.31 109 LYS A O 1
ATOM 816 N N . GLU A 1 110 ? 15.173 0.477 20.104 1.00 86.88 110 GLU A N 1
ATOM 817 C CA . GLU A 1 110 ? 16.527 0.545 20.669 1.00 86.88 110 GLU A CA 1
ATOM 818 C C . GLU A 1 110 ? 16.813 -0.608 21.638 1.00 86.88 110 GLU A C 1
ATOM 820 O O . GLU A 1 110 ? 17.886 -1.207 21.586 1.00 86.88 110 GLU A O 1
ATOM 825 N N . LYS A 1 111 ? 15.857 -0.938 22.515 1.00 83.00 111 LYS A N 1
ATOM 826 C CA . LYS A 1 111 ? 16.049 -1.946 23.567 1.00 83.00 111 LYS A CA 1
ATOM 827 C C . LYS A 1 111 ? 15.790 -3.368 23.094 1.00 83.00 111 LYS A C 1
ATOM 829 O O . LYS A 1 111 ? 16.464 -4.282 23.559 1.00 83.00 111 LYS A O 1
ATOM 834 N N . HIS A 1 112 ? 14.832 -3.554 22.188 1.00 79.44 112 HIS A N 1
ATOM 835 C CA . HIS A 1 112 ? 14.351 -4.883 21.809 1.00 79.44 112 HIS A CA 1
ATOM 836 C C . HIS A 1 112 ? 14.456 -5.177 20.305 1.00 79.44 112 HIS A C 1
ATOM 838 O O . HIS A 1 112 ? 14.116 -6.274 19.875 1.00 79.44 112 HIS A O 1
ATOM 844 N N . GLY A 1 113 ? 14.924 -4.229 19.484 1.00 82.25 113 GLY A N 1
ATOM 845 C CA . GLY A 1 113 ? 15.132 -4.450 18.049 1.00 82.25 113 GLY A CA 1
ATOM 846 C C . GLY A 1 113 ? 13.847 -4.587 17.225 1.00 82.25 113 GLY A C 1
ATOM 847 O O . GLY A 1 113 ? 13.895 -5.094 16.106 1.00 82.25 113 GLY A O 1
ATOM 848 N N . TYR A 1 114 ? 12.702 -4.145 17.750 1.00 84.94 114 TYR A N 1
ATOM 849 C CA . TYR A 1 114 ? 11.421 -4.235 17.047 1.00 84.94 114 TYR A CA 1
ATOM 850 C C . TYR A 1 114 ? 11.357 -3.278 15.850 1.00 84.94 114 TYR A C 1
ATOM 852 O O . TYR A 1 114 ? 11.845 -2.144 15.893 1.00 84.94 114 TYR A O 1
ATOM 860 N N . ASN A 1 115 ? 10.688 -3.715 14.781 1.00 87.00 115 ASN A N 1
ATOM 861 C CA . ASN A 1 115 ? 10.248 -2.827 13.711 1.00 87.00 115 ASN A CA 1
ATOM 862 C C . ASN A 1 115 ? 9.070 -1.958 14.192 1.00 87.00 115 ASN A C 1
ATOM 864 O O . ASN A 1 115 ? 8.295 -2.368 15.055 1.00 87.00 115 ASN A O 1
ATOM 868 N N . MET A 1 116 ? 8.886 -0.789 13.577 1.00 89.06 116 MET A N 1
ATOM 869 C CA . MET A 1 116 ? 7.803 0.146 13.902 1.00 89.06 116 MET A CA 1
ATOM 870 C C . MET A 1 116 ? 6.424 -0.528 13.852 1.00 89.06 116 MET A C 1
ATOM 872 O O . MET A 1 116 ? 5.630 -0.374 14.771 1.00 89.06 116 MET A O 1
ATOM 876 N N . GLU A 1 117 ? 6.158 -1.335 12.822 1.00 89.94 117 GLU A N 1
ATOM 877 C CA . GLU A 1 117 ? 4.889 -2.065 12.685 1.00 89.94 117 GLU A CA 1
ATOM 878 C C . GLU A 1 117 ? 4.675 -3.093 13.803 1.00 89.94 117 GLU A C 1
ATOM 880 O O . GLU A 1 117 ? 3.561 -3.245 14.296 1.00 89.94 117 GLU A O 1
ATOM 885 N N . GLN A 1 118 ? 5.739 -3.773 14.239 1.00 89.31 118 GLN A N 1
ATOM 886 C CA . GLN A 1 118 ? 5.656 -4.749 15.326 1.00 89.31 118 GLN A CA 1
ATOM 887 C C . GLN A 1 118 ? 5.404 -4.051 16.667 1.00 89.31 118 GLN A C 1
ATOM 889 O O . GLN A 1 118 ? 4.599 -4.534 17.459 1.00 89.31 118 GLN A O 1
ATOM 894 N N . ALA A 1 119 ? 6.049 -2.903 16.902 1.00 91.25 119 ALA A N 1
ATOM 895 C CA . ALA A 1 119 ? 5.816 -2.083 18.088 1.00 91.25 119 ALA A CA 1
ATOM 896 C C . ALA A 1 119 ? 4.363 -1.583 18.142 1.00 91.25 119 ALA A C 1
ATOM 898 O O . ALA A 1 119 ? 3.693 -1.729 19.162 1.00 91.25 119 ALA A O 1
ATOM 899 N N . LEU A 1 120 ? 3.841 -1.060 17.028 1.00 91.69 120 LEU A N 1
ATOM 900 C CA . LEU A 1 120 ? 2.442 -0.637 16.931 1.00 91.69 120 LEU A CA 1
ATOM 901 C C . LEU A 1 120 ? 1.479 -1.813 17.144 1.00 91.69 120 LEU A C 1
ATOM 903 O O . LEU A 1 120 ? 0.547 -1.697 17.937 1.00 91.69 120 LEU A O 1
ATOM 907 N N . GLY A 1 121 ? 1.735 -2.962 16.515 1.00 91.19 121 GLY A N 1
ATOM 908 C CA . GLY A 1 121 ? 0.933 -4.171 16.707 1.00 91.19 121 GLY A CA 1
ATOM 909 C C . GLY A 1 121 ? 0.898 -4.637 18.166 1.00 91.19 121 GLY A C 1
ATOM 910 O O . GLY A 1 121 ? -0.177 -4.911 18.697 1.00 91.19 121 GLY A O 1
ATOM 911 N N . MET A 1 122 ? 2.049 -4.644 18.849 1.00 90.94 122 MET A N 1
ATOM 912 C CA . MET A 1 122 ? 2.132 -4.955 20.282 1.00 90.94 122 MET A CA 1
ATOM 913 C C . MET A 1 122 ? 1.355 -3.949 21.132 1.00 90.94 122 MET A C 1
ATOM 915 O O . MET A 1 122 ? 0.577 -4.327 22.005 1.00 90.94 122 MET A O 1
ATOM 919 N N . LEU A 1 123 ? 1.508 -2.653 20.866 1.00 92.44 123 LEU A N 1
ATOM 920 C CA . LEU A 1 123 ? 0.771 -1.626 21.595 1.00 92.44 123 LEU A CA 1
ATOM 921 C C . LEU A 1 123 ? -0.749 -1.756 21.405 1.00 92.44 123 LEU A C 1
ATOM 923 O O . LEU A 1 123 ? -1.502 -1.603 22.369 1.00 92.44 123 LEU A O 1
ATOM 927 N N . PHE A 1 124 ? -1.200 -2.078 20.193 1.00 92.38 124 PHE A N 1
ATOM 928 C CA . PHE A 1 124 ? -2.610 -2.338 19.909 1.00 92.38 124 PHE A CA 1
ATOM 929 C C . PHE A 1 124 ? -3.127 -3.583 20.640 1.00 92.38 124 PHE A C 1
ATOM 931 O O . PHE A 1 124 ? -4.200 -3.531 21.243 1.00 92.38 124 PHE A O 1
ATOM 938 N N . TRP A 1 125 ? -2.339 -4.662 20.684 1.00 90.69 125 TRP A N 1
ATOM 939 C CA . TRP A 1 125 ? -2.662 -5.881 21.436 1.00 90.69 125 TRP A CA 1
ATOM 940 C C . TRP A 1 125 ? -2.941 -5.596 22.919 1.00 90.69 125 TRP A C 1
ATOM 942 O O . TRP A 1 125 ? -3.872 -6.142 23.515 1.00 90.69 125 TRP A O 1
ATOM 952 N N . HIS A 1 126 ? -2.196 -4.657 23.506 1.00 91.88 126 HIS A N 1
ATOM 953 C CA . HIS A 1 126 ? -2.387 -4.203 24.885 1.00 91.88 126 HIS A CA 1
ATOM 954 C C . HIS A 1 126 ? -3.407 -3.065 25.042 1.00 91.88 126 HIS A C 1
ATOM 956 O O . HIS A 1 126 ? -3.414 -2.390 26.075 1.00 91.88 126 HIS A O 1
ATOM 962 N N . LYS A 1 127 ? -4.293 -2.855 24.057 1.00 90.75 127 LYS A N 1
ATOM 963 C CA . LYS A 1 127 ? -5.326 -1.802 24.064 1.00 90.75 127 LYS A CA 1
ATOM 964 C C . LYS A 1 127 ? -4.739 -0.412 24.322 1.00 90.75 127 LYS A C 1
ATOM 966 O O . LYS A 1 127 ? -5.274 0.352 25.125 1.00 90.75 127 LYS A O 1
ATOM 971 N N . HIS A 1 128 ? -3.605 -0.117 23.686 1.00 91.12 128 HIS A N 1
ATOM 972 C CA . HIS A 1 128 ? -2.891 1.158 23.801 1.00 91.12 128 HIS A CA 1
ATOM 973 C C . HIS A 1 128 ? -2.332 1.453 25.200 1.00 91.12 128 HIS A C 1
ATOM 975 O O . HIS A 1 128 ? -2.067 2.604 25.538 1.00 91.12 128 HIS A O 1
ATOM 981 N N . ASN A 1 129 ? -2.113 0.423 26.023 1.00 90.38 129 ASN A N 1
ATOM 982 C CA . ASN A 1 129 ? -1.415 0.563 27.296 1.00 90.38 129 ASN A CA 1
ATOM 983 C C . ASN A 1 129 ? 0.102 0.382 27.108 1.00 90.38 129 ASN A C 1
ATOM 985 O O . ASN A 1 129 ? 0.580 -0.729 26.868 1.00 90.38 129 ASN A O 1
ATOM 989 N N . ILE A 1 130 ? 0.845 1.483 27.243 1.00 90.38 130 ILE A N 1
ATOM 990 C CA . ILE A 1 130 ? 2.300 1.529 27.039 1.00 90.38 130 ILE A CA 1
ATOM 991 C C . ILE A 1 130 ? 3.036 0.633 28.040 1.00 90.38 130 ILE A C 1
ATOM 993 O O . ILE A 1 130 ? 3.875 -0.163 27.635 1.00 90.38 130 ILE A O 1
ATOM 997 N N . GLU A 1 131 ? 2.709 0.717 29.328 1.00 90.38 131 GLU A N 1
ATOM 998 C CA . GLU A 1 131 ? 3.425 -0.008 30.388 1.00 90.38 131 GLU A CA 1
ATOM 999 C C . GLU A 1 131 ? 3.278 -1.523 30.245 1.00 90.38 131 GLU A C 1
ATOM 1001 O O . GLU A 1 131 ? 4.263 -2.256 30.314 1.00 90.38 131 GLU A O 1
ATOM 1006 N N . LYS A 1 132 ? 2.052 -1.992 29.980 1.00 90.38 132 LYS A N 1
ATOM 1007 C CA . LYS A 1 132 ? 1.784 -3.418 29.746 1.00 90.38 132 LYS A CA 1
ATOM 1008 C C . LYS A 1 132 ? 2.505 -3.923 28.504 1.00 90.38 132 LYS A C 1
ATOM 1010 O O . LYS A 1 132 ? 3.095 -4.994 28.544 1.00 90.38 132 LYS A O 1
ATOM 1015 N N . SER A 1 133 ? 2.494 -3.127 27.436 1.00 91.81 133 SER A N 1
ATOM 1016 C CA . SER A 1 133 ? 3.196 -3.472 26.205 1.00 91.81 133 SER A CA 1
ATOM 1017 C C . SER A 1 133 ? 4.709 -3.544 26.412 1.00 91.81 133 SER A C 1
ATOM 1019 O O . SER A 1 133 ? 5.339 -4.506 25.986 1.00 91.81 133 SER A O 1
ATOM 1021 N N . LEU A 1 134 ? 5.296 -2.579 27.131 1.00 89.25 134 LEU A N 1
ATOM 1022 C CA . LEU A 1 134 ? 6.726 -2.573 27.446 1.00 89.25 134 LEU A CA 1
ATOM 1023 C C . LEU A 1 134 ? 7.152 -3.780 28.292 1.00 89.25 134 LEU A C 1
ATOM 1025 O O . LEU A 1 134 ? 8.220 -4.338 28.055 1.00 89.25 134 LEU A O 1
ATOM 1029 N N . ALA A 1 135 ? 6.325 -4.190 29.257 1.00 89.44 135 ALA A N 1
ATOM 1030 C CA . ALA A 1 135 ? 6.613 -5.338 30.113 1.00 89.44 135 ALA A CA 1
ATOM 1031 C C . ALA A 1 135 ? 6.632 -6.673 29.345 1.00 89.44 135 ALA A C 1
ATOM 1033 O O . ALA A 1 135 ? 7.399 -7.563 29.709 1.00 89.44 135 ALA A O 1
ATOM 1034 N N . ASP A 1 136 ? 5.834 -6.798 28.279 1.00 88.00 136 ASP A N 1
ATOM 1035 C CA . ASP A 1 136 ? 5.745 -8.013 27.460 1.00 88.00 136 ASP A CA 1
ATOM 1036 C C . ASP A 1 136 ? 6.691 -8.030 26.245 1.00 88.00 136 ASP A C 1
ATOM 1038 O O . ASP A 1 136 ? 6.905 -9.090 25.658 1.00 88.00 136 ASP A O 1
ATOM 1042 N N . LEU A 1 137 ? 7.340 -6.913 25.892 1.00 84.69 137 LEU A N 1
ATOM 1043 C CA . LEU A 1 137 ? 8.341 -6.875 24.809 1.00 84.69 137 LEU A CA 1
ATOM 1044 C C . LEU A 1 137 ? 9.460 -7.921 24.942 1.00 84.69 137 LEU A C 1
ATOM 1046 O O . LEU A 1 137 ? 9.769 -8.572 23.946 1.00 84.69 137 LEU A O 1
ATOM 1050 N N . PRO A 1 138 ? 10.072 -8.153 26.122 1.00 82.94 138 PRO A N 1
ATOM 1051 C CA . PRO A 1 138 ? 11.100 -9.181 26.255 1.00 82.94 138 PRO A CA 1
ATOM 1052 C C . PRO A 1 138 ? 10.595 -10.575 25.861 1.00 82.94 138 PRO A C 1
ATOM 1054 O O . PRO A 1 138 ? 11.341 -11.337 25.245 1.00 82.94 138 PRO A O 1
ATOM 1057 N N . ASN A 1 139 ? 9.326 -10.881 26.157 1.00 82.00 139 ASN A N 1
ATOM 1058 C CA . ASN A 1 139 ? 8.710 -12.192 25.937 1.00 82.00 139 ASN A CA 1
ATOM 1059 C C . ASN A 1 139 ? 8.484 -12.504 24.450 1.00 82.00 139 ASN A C 1
ATOM 1061 O O . ASN A 1 139 ? 8.416 -13.674 24.076 1.00 82.00 139 ASN A O 1
ATOM 1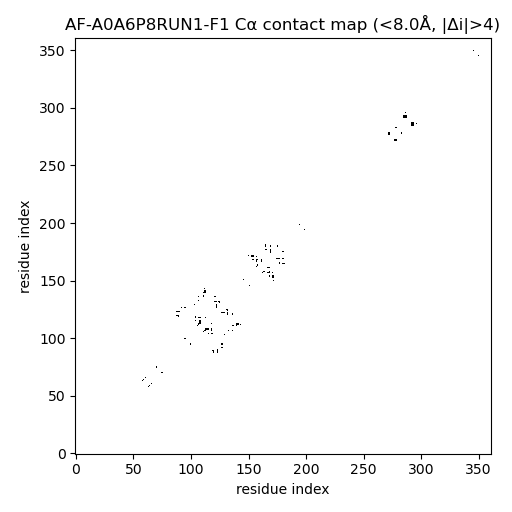065 N N . PHE A 1 140 ? 8.396 -11.475 23.603 1.00 79.25 140 PHE A N 1
ATOM 1066 C CA . PHE A 1 140 ? 8.122 -11.609 22.170 1.00 79.25 140 PHE A CA 1
ATOM 1067 C C . PHE A 1 140 ? 9.265 -11.105 21.286 1.00 79.25 140 PHE A C 1
ATOM 1069 O O . PHE A 1 140 ? 9.042 -10.878 20.094 1.00 79.25 140 PHE A O 1
ATOM 1076 N N . THR A 1 141 ? 10.460 -10.898 21.858 1.00 72.19 141 THR A N 1
ATOM 1077 C CA . THR A 1 141 ? 11.600 -10.308 21.145 1.00 72.19 141 THR A CA 1
ATOM 1078 C C . THR A 1 141 ? 11.850 -11.097 19.857 1.00 72.19 141 THR A C 1
ATOM 1080 O O . THR A 1 141 ? 12.183 -12.284 19.936 1.00 72.19 141 THR A O 1
ATOM 1083 N N . PRO A 1 142 ? 11.658 -10.490 18.670 1.00 66.31 142 PRO A N 1
ATOM 1084 C CA . PRO A 1 142 ? 11.802 -11.214 17.423 1.00 66.31 142 PRO A CA 1
ATOM 1085 C C . PRO A 1 142 ? 13.245 -11.693 17.298 1.00 66.31 142 PRO A C 1
ATOM 1087 O O . PRO A 1 142 ? 14.186 -10.952 17.591 1.00 66.31 142 PRO A O 1
ATOM 1090 N N . PHE A 1 143 ? 13.424 -12.939 16.856 1.00 59.56 143 PHE A N 1
ATOM 1091 C CA . PHE A 1 143 ? 14.755 -13.420 16.513 1.00 59.56 143 PHE A CA 1
ATOM 1092 C C . PHE A 1 143 ? 15.368 -12.470 15.470 1.00 59.56 143 PHE A C 1
ATOM 1094 O O . PHE A 1 143 ? 14.664 -12.078 14.532 1.00 59.56 143 PHE A O 1
ATOM 1101 N N . PRO A 1 144 ? 16.644 -12.066 15.631 1.00 65.06 144 PRO A N 1
ATOM 1102 C CA . PRO A 1 144 ? 17.312 -11.192 14.676 1.00 65.06 144 PRO A CA 1
ATOM 1103 C C . PRO A 1 144 ? 17.169 -11.745 13.257 1.00 65.06 144 PRO A C 1
ATOM 1105 O O . PRO A 1 144 ? 17.258 -12.959 13.074 1.00 65.06 144 PRO A O 1
ATOM 1108 N N . ASP A 1 145 ? 16.953 -10.858 12.274 1.00 66.25 145 ASP A N 1
ATOM 1109 C CA . ASP A 1 145 ? 16.804 -11.224 10.859 1.00 66.25 145 ASP A CA 1
ATOM 1110 C C . ASP A 1 145 ? 17.844 -12.294 10.482 1.00 66.25 145 ASP A C 1
ATOM 1112 O O . ASP A 1 145 ? 19.048 -12.064 10.612 1.00 66.25 145 ASP A O 1
ATOM 1116 N N . GLU A 1 146 ? 17.365 -13.448 10.002 1.00 73.44 146 GLU A N 1
ATOM 1117 C CA . GLU A 1 146 ? 18.123 -14.681 9.711 1.00 73.44 146 GLU A CA 1
ATOM 1118 C C . GLU A 1 146 ? 19.166 -14.532 8.581 1.00 73.44 146 GLU A C 1
ATOM 1120 O O . GLU A 1 146 ? 19.540 -15.506 7.936 1.00 73.44 146 GLU A O 1
ATOM 1125 N N . TRP A 1 147 ? 19.614 -13.318 8.273 1.00 86.12 147 TRP A N 1
ATOM 1126 C CA . TRP A 1 147 ? 20.601 -13.009 7.248 1.00 86.12 147 TRP A CA 1
ATOM 1127 C C . TRP A 1 147 ? 21.964 -12.786 7.881 1.00 86.12 147 TRP A C 1
ATOM 1129 O O . TRP A 1 147 ? 22.286 -11.678 8.335 1.00 86.12 147 TRP A O 1
ATOM 1139 N N . THR A 1 148 ? 22.787 -13.829 7.851 1.00 88.38 148 THR A N 1
ATOM 1140 C CA . THR A 1 148 ? 24.171 -13.725 8.305 1.00 88.38 148 THR A CA 1
ATOM 1141 C C . THR A 1 148 ? 24.997 -12.862 7.346 1.00 88.38 148 THR A C 1
ATOM 1143 O O . THR A 1 148 ? 24.559 -12.500 6.248 1.00 88.38 148 THR A O 1
ATOM 1146 N N . VAL A 1 149 ? 26.202 -12.470 7.760 1.00 86.31 149 VAL A N 1
ATOM 1147 C CA . VAL A 1 149 ? 27.101 -11.701 6.884 1.00 86.31 149 VAL A CA 1
ATOM 1148 C C . VAL A 1 149 ? 27.508 -12.547 5.673 1.00 86.31 149 VAL A C 1
ATOM 1150 O O . VAL A 1 149 ? 27.573 -12.029 4.559 1.00 86.31 149 VAL A O 1
ATOM 1153 N N . GLU A 1 150 ? 27.685 -13.852 5.870 1.00 89.06 150 GLU A N 1
ATOM 1154 C CA . GLU A 1 150 ? 27.988 -14.827 4.823 1.00 89.06 150 GLU A CA 1
ATOM 1155 C C . GLU A 1 150 ? 26.857 -14.900 3.790 1.00 89.06 150 GLU A C 1
ATOM 1157 O O . GLU A 1 150 ? 27.118 -14.781 2.591 1.00 89.06 150 GLU A O 1
ATOM 1162 N N . ASP A 1 151 ? 25.599 -14.989 4.240 1.00 92.62 151 ASP A N 1
ATOM 1163 C CA . ASP A 1 151 ? 24.425 -15.007 3.358 1.00 92.62 151 ASP A CA 1
ATOM 1164 C C . ASP A 1 151 ? 24.341 -13.744 2.490 1.00 92.62 151 ASP A C 1
ATOM 1166 O O . ASP A 1 151 ? 24.004 -13.805 1.304 1.00 92.62 151 ASP A O 1
ATO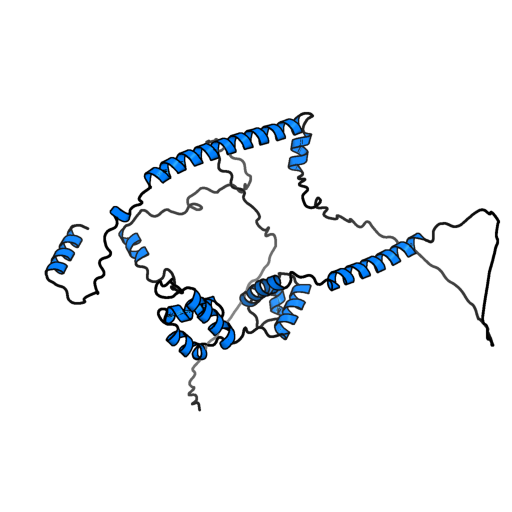M 1170 N N . LYS A 1 152 ? 24.672 -12.580 3.066 1.00 91.31 152 LYS A N 1
ATOM 1171 C CA . LYS A 1 152 ? 24.667 -11.295 2.351 1.00 91.31 152 LYS A CA 1
ATOM 1172 C C . LYS A 1 152 ? 25.724 -11.277 1.250 1.00 91.31 152 LYS A C 1
ATOM 1174 O O . LYS A 1 152 ? 25.412 -10.893 0.125 1.00 91.31 152 LYS A O 1
ATOM 1179 N N . VAL A 1 153 ? 26.943 -11.733 1.543 1.00 91.62 153 VAL A N 1
ATOM 1180 C CA . VAL A 1 153 ? 28.030 -11.812 0.552 1.00 91.62 153 VAL A CA 1
ATOM 1181 C C . VAL A 1 153 ? 27.686 -12.810 -0.556 1.00 91.62 153 VAL A C 1
ATOM 1183 O O . VAL A 1 153 ? 27.829 -12.489 -1.738 1.00 91.62 153 VAL A O 1
ATOM 1186 N N . LEU A 1 154 ? 27.159 -13.985 -0.199 1.00 93.19 154 LEU A N 1
ATOM 1187 C CA . LEU A 1 154 ? 26.703 -14.987 -1.165 1.00 93.19 154 LEU A CA 1
ATOM 1188 C C . LEU A 1 154 ? 25.590 -14.442 -2.064 1.00 93.19 154 LEU A C 1
ATOM 1190 O O . LEU A 1 154 ? 25.623 -14.656 -3.279 1.00 93.19 154 LEU A O 1
ATOM 1194 N N . PHE A 1 155 ? 24.640 -13.687 -1.505 1.00 94.12 155 PHE A N 1
ATOM 1195 C CA . PHE A 1 155 ? 23.597 -13.027 -2.285 1.00 94.12 155 PHE A CA 1
ATOM 1196 C C . PHE A 1 155 ? 24.179 -12.001 -3.262 1.00 94.12 155 PHE A C 1
ATOM 1198 O O . PHE A 1 155 ? 23.804 -11.996 -4.435 1.00 94.12 155 PHE A O 1
ATOM 1205 N N . GLU A 1 156 ? 25.101 -11.141 -2.819 1.00 92.81 156 GLU A N 1
ATOM 1206 C CA . GLU A 1 156 ? 25.739 -10.144 -3.687 1.00 92.81 156 GLU A CA 1
ATOM 1207 C C . GLU A 1 156 ? 26.490 -10.796 -4.846 1.00 92.81 156 GLU A C 1
ATOM 1209 O O . GLU A 1 156 ? 26.352 -10.372 -6.001 1.00 92.81 156 GLU A O 1
ATOM 1214 N N . GLN A 1 157 ? 27.235 -11.860 -4.551 1.00 92.88 157 GLN A N 1
ATOM 1215 C CA . GLN A 1 157 ? 27.972 -12.615 -5.548 1.00 92.88 157 GLN A CA 1
ATOM 1216 C C . GLN A 1 157 ? 27.021 -13.295 -6.534 1.00 92.88 157 GLN A C 1
ATOM 1218 O O . GLN A 1 157 ? 27.135 -13.076 -7.742 1.00 92.88 157 GLN A O 1
ATOM 1223 N N . ALA A 1 158 ? 26.026 -14.038 -6.049 1.00 93.31 158 ALA A N 1
ATOM 1224 C CA . ALA A 1 158 ? 25.036 -14.695 -6.895 1.00 93.31 158 ALA A CA 1
ATOM 1225 C C . ALA A 1 158 ? 24.251 -13.690 -7.759 1.00 93.31 158 ALA A C 1
ATOM 1227 O O . ALA A 1 158 ? 24.027 -13.933 -8.948 1.00 93.31 158 ALA A O 1
ATOM 1228 N N . PHE A 1 159 ? 23.889 -12.529 -7.204 1.00 94.12 159 PHE A N 1
ATOM 1229 C CA . PHE A 1 159 ? 23.221 -11.455 -7.939 1.00 94.12 159 PHE A CA 1
ATOM 1230 C C . PHE A 1 159 ? 24.128 -10.831 -9.005 1.00 94.12 159 PHE A C 1
ATOM 1232 O O . PHE A 1 159 ? 23.649 -10.488 -10.087 1.00 94.12 159 PHE A O 1
ATOM 1239 N N . SER A 1 160 ? 25.432 -10.696 -8.741 1.00 90.75 160 SER A N 1
ATOM 1240 C CA . SER A 1 160 ? 26.389 -10.169 -9.723 1.00 90.75 160 SER A CA 1
ATOM 1241 C C . SER A 1 160 ? 26.484 -11.043 -10.981 1.00 90.75 160 SER A C 1
ATOM 1243 O O . SER A 1 160 ? 26.560 -10.503 -12.084 1.00 90.75 160 SER A O 1
ATOM 1245 N N . PHE A 1 161 ? 26.385 -12.370 -10.834 1.00 91.50 161 PHE A N 1
ATOM 1246 C CA . PHE A 1 161 ? 26.446 -13.318 -11.950 1.00 91.50 161 PHE A CA 1
ATOM 1247 C C . PHE A 1 161 ? 25.094 -13.539 -12.635 1.00 91.50 161 PHE A C 1
ATOM 1249 O O . PHE A 1 161 ? 25.025 -13.641 -13.859 1.00 91.50 161 PHE A O 1
ATOM 1256 N N . HIS A 1 162 ? 24.010 -13.637 -11.862 1.00 92.50 162 HIS A N 1
ATOM 1257 C CA . HIS A 1 162 ? 22.708 -14.099 -12.360 1.00 92.50 162 HIS A CA 1
ATOM 1258 C C . HIS A 1 162 ? 21.638 -13.002 -12.460 1.00 92.50 162 HIS A C 1
ATOM 1260 O O . HIS A 1 162 ? 20.545 -13.240 -12.992 1.00 92.50 162 HIS A O 1
ATOM 1266 N N . GLY A 1 163 ? 21.931 -11.793 -11.977 1.00 91.44 163 GLY A N 1
ATOM 1267 C CA . GLY A 1 163 ? 20.998 -10.671 -11.977 1.00 91.44 163 GLY A CA 1
ATOM 1268 C C . GLY A 1 163 ? 19.734 -10.978 -11.172 1.00 91.44 163 GLY A C 1
ATOM 1269 O O . GLY A 1 163 ? 19.789 -11.567 -10.104 1.00 91.44 163 GLY A O 1
ATOM 1270 N N . LYS A 1 164 ? 18.560 -10.603 -11.690 1.00 93.62 164 LYS A N 1
ATOM 1271 C CA . LYS A 1 164 ? 17.263 -10.792 -11.004 1.00 93.62 164 LYS A CA 1
ATOM 1272 C C . LYS A 1 164 ? 16.668 -12.197 -11.161 1.00 93.62 164 LYS A C 1
ATOM 1274 O O . LYS A 1 164 ? 15.475 -12.391 -10.938 1.00 93.62 164 LYS A O 1
ATOM 1279 N N . THR A 1 165 ? 17.467 -13.174 -11.573 1.00 95.06 165 THR A N 1
ATOM 1280 C CA . THR A 1 165 ? 17.004 -14.556 -11.717 1.00 95.06 165 THR A CA 1
ATOM 1281 C C . THR A 1 165 ? 17.009 -15.224 -10.341 1.00 95.06 165 THR A C 1
ATOM 1283 O O . THR A 1 165 ? 17.918 -15.982 -10.013 1.00 95.06 165 THR A O 1
ATOM 1286 N N . PHE A 1 166 ? 16.012 -14.920 -9.505 1.00 95.00 166 PHE A N 1
ATOM 1287 C CA . PHE A 1 166 ? 15.984 -15.345 -8.096 1.00 95.00 166 PHE A CA 1
ATOM 1288 C C . PHE A 1 166 ? 16.003 -16.865 -7.910 1.00 95.00 166 PHE A C 1
ATOM 1290 O O . PHE A 1 166 ? 16.678 -17.346 -7.009 1.00 95.00 166 PHE A O 1
ATOM 1297 N N . HIS A 1 167 ? 15.376 -17.628 -8.809 1.00 96.00 167 HIS A N 1
ATOM 1298 C CA . HIS A 1 167 ? 15.482 -19.093 -8.813 1.00 96.00 167 HIS A CA 1
ATOM 1299 C C . HIS A 1 167 ? 16.923 -19.587 -8.990 1.00 96.00 167 HIS A C 1
ATOM 1301 O O . HIS A 1 167 ? 17.298 -20.619 -8.445 1.00 96.00 167 HIS A O 1
ATOM 1307 N N . ARG A 1 168 ? 17.748 -18.849 -9.743 1.00 94.44 168 ARG A N 1
ATOM 1308 C CA . ARG A 1 168 ? 19.160 -19.182 -9.935 1.00 94.44 168 ARG A CA 1
ATOM 1309 C C . ARG A 1 168 ? 20.008 -18.740 -8.744 1.00 94.44 168 ARG A C 1
ATOM 1311 O O . ARG A 1 168 ? 20.920 -19.462 -8.368 1.00 94.44 168 ARG A O 1
ATOM 1318 N N . ILE A 1 169 ? 19.681 -17.605 -8.124 1.00 94.50 169 ILE A N 1
ATOM 1319 C CA . ILE A 1 169 ? 20.313 -17.168 -6.868 1.00 94.50 169 ILE A CA 1
ATOM 1320 C C . ILE A 1 169 ? 20.031 -18.173 -5.743 1.00 94.50 169 ILE A C 1
ATOM 1322 O O . ILE A 1 169 ? 20.941 -18.518 -5.001 1.00 94.50 169 ILE A O 1
ATOM 1326 N N . GLN A 1 170 ? 18.809 -18.703 -5.659 1.00 95.75 170 GLN A N 1
ATOM 1327 C CA . GLN A 1 170 ? 18.427 -19.702 -4.660 1.00 95.75 170 GLN A CA 1
ATOM 1328 C C . GLN A 1 170 ? 19.265 -20.986 -4.744 1.00 95.75 170 GLN A C 1
ATOM 1330 O O . GLN A 1 170 ? 19.501 -21.626 -3.732 1.00 95.75 170 GLN A O 1
ATOM 1335 N N . GLN A 1 171 ? 19.785 -21.356 -5.917 1.00 95.00 171 GLN A N 1
ATOM 1336 C CA . GLN A 1 171 ? 20.676 -22.521 -6.029 1.00 95.00 171 GLN A CA 1
ATOM 1337 C C . GLN A 1 171 ? 21.997 -22.332 -5.263 1.00 95.00 171 GLN A C 1
ATOM 1339 O O . GLN A 1 171 ? 22.614 -23.318 -4.879 1.00 95.00 171 GLN A O 1
ATOM 1344 N N . MET A 1 172 ? 22.410 -21.083 -5.029 1.00 89.44 172 MET A N 1
ATOM 1345 C CA . MET A 1 172 ? 23.574 -20.728 -4.207 1.00 89.44 172 MET A CA 1
ATOM 1346 C C . MET A 1 172 ? 23.207 -20.501 -2.730 1.00 89.44 172 MET A C 1
ATOM 1348 O O . MET A 1 172 ? 24.093 -20.446 -1.886 1.00 89.44 172 MET A O 1
ATOM 1352 N N . LEU A 1 173 ? 21.914 -20.346 -2.430 1.00 91.56 173 LEU A N 1
ATOM 1353 C CA . LEU A 1 173 ? 21.348 -20.087 -1.105 1.00 91.56 173 LEU A CA 1
ATOM 1354 C C . LEU A 1 173 ? 20.087 -20.954 -0.917 1.00 91.56 173 LEU A C 1
ATOM 1356 O O . LEU A 1 173 ? 18.974 -20.417 -0.921 1.00 91.56 173 LEU A O 1
ATOM 1360 N N . PRO A 1 174 ? 20.232 -22.290 -0.817 1.00 91.38 174 PRO A N 1
ATOM 1361 C CA . PRO A 1 174 ? 19.093 -23.212 -0.817 1.00 91.38 174 PRO A CA 1
ATOM 1362 C C . PRO A 1 174 ? 18.187 -23.031 0.407 1.00 91.38 174 PRO A C 1
ATOM 1364 O O . PRO A 1 174 ? 16.974 -23.212 0.302 1.00 91.38 174 PRO A O 1
ATOM 1367 N N . ASP A 1 175 ? 18.760 -22.589 1.526 1.00 91.31 175 ASP A N 1
ATOM 1368 C CA . ASP A 1 175 ? 18.049 -22.373 2.789 1.00 91.31 175 ASP A CA 1
ATOM 1369 C C . ASP A 1 175 ? 17.232 -21.073 2.795 1.00 91.31 175 ASP A C 1
ATOM 1371 O O . ASP A 1 175 ? 16.397 -20.850 3.671 1.00 91.31 175 ASP A O 1
ATOM 1375 N N . LYS A 1 176 ? 17.429 -20.197 1.799 1.00 92.56 176 LYS A N 1
ATOM 1376 C CA . LYS A 1 176 ? 16.636 -18.976 1.642 1.00 92.56 176 LYS A CA 1
ATOM 1377 C C . LYS A 1 176 ? 15.524 -19.207 0.630 1.00 92.56 176 LYS A C 1
ATOM 1379 O O . LYS A 1 176 ? 15.750 -19.533 -0.535 1.00 92.56 176 LYS A O 1
ATOM 1384 N N . SER A 1 177 ? 14.287 -18.975 1.055 1.00 94.56 177 SER A N 1
ATOM 1385 C CA . SER A 1 177 ? 13.143 -19.007 0.146 1.00 94.56 177 SER A CA 1
ATOM 1386 C C . SER A 1 177 ? 13.208 -17.864 -0.874 1.00 94.56 177 SER A C 1
ATOM 1388 O O . SER A 1 177 ? 13.778 -16.801 -0.618 1.00 94.56 177 SER A O 1
ATOM 1390 N N . ILE A 1 178 ? 12.552 -18.044 -2.024 1.00 94.62 178 ILE A N 1
ATOM 1391 C CA . ILE A 1 178 ? 12.445 -17.004 -3.063 1.00 94.62 178 ILE A CA 1
ATOM 1392 C C . ILE A 1 178 ? 11.852 -15.715 -2.481 1.00 94.62 178 ILE A C 1
ATOM 1394 O O . ILE A 1 178 ? 12.339 -14.626 -2.775 1.00 94.62 178 ILE A O 1
ATOM 1398 N N . ALA A 1 179 ? 10.843 -15.830 -1.615 1.00 94.06 179 ALA A N 1
ATOM 1399 C CA . ALA A 1 179 ? 10.240 -14.683 -0.946 1.00 94.06 179 ALA A CA 1
ATOM 1400 C C . ALA A 1 179 ? 11.254 -13.932 -0.065 1.00 94.06 179 ALA A C 1
ATOM 1402 O O . ALA A 1 179 ? 11.336 -12.706 -0.146 1.00 94.06 179 ALA A O 1
ATOM 1403 N N . SER A 1 180 ? 12.071 -14.653 0.715 1.00 93.19 180 SER A N 1
ATOM 1404 C CA . SER A 1 180 ? 13.135 -14.058 1.539 1.00 93.19 180 SER A CA 1
ATOM 1405 C C . SER A 1 180 ? 14.202 -13.370 0.679 1.00 93.19 180 SER A C 1
ATOM 1407 O O . SER A 1 180 ? 14.577 -12.233 0.957 1.00 93.19 180 SER A O 1
ATOM 1409 N N . LEU A 1 181 ? 14.615 -13.995 -0.430 1.00 94.00 181 LEU A N 1
ATOM 1410 C CA . LEU A 1 181 ? 15.566 -13.421 -1.391 1.00 94.00 181 LEU A CA 1
ATOM 1411 C C . LEU A 1 181 ? 15.046 -12.129 -2.034 1.00 94.00 181 LEU A C 1
ATOM 1413 O O . LEU A 1 181 ? 15.784 -11.153 -2.176 1.00 94.00 181 LEU A O 1
ATOM 1417 N N . VAL A 1 182 ? 13.768 -12.107 -2.417 1.00 94.62 182 VAL A N 1
ATOM 1418 C CA . VAL A 1 182 ? 13.120 -10.921 -2.989 1.00 94.62 182 VAL A CA 1
ATOM 1419 C C . VAL A 1 182 ? 12.978 -9.823 -1.932 1.00 94.62 182 VAL A C 1
ATOM 1421 O O . VAL A 1 182 ? 13.308 -8.670 -2.216 1.00 94.62 182 VAL A O 1
ATOM 1424 N N . LYS A 1 183 ? 12.559 -10.161 -0.704 1.00 90.94 183 LYS A N 1
ATOM 1425 C CA . LYS A 1 183 ? 12.490 -9.217 0.425 1.00 90.94 183 LYS A CA 1
ATOM 1426 C C . LYS A 1 183 ? 13.863 -8.594 0.689 1.00 90.94 183 LYS A C 1
ATOM 1428 O O . LYS A 1 183 ? 13.986 -7.370 0.710 1.00 90.94 183 LYS A O 1
ATOM 1433 N N . PHE A 1 184 ? 14.903 -9.424 0.787 1.00 91.56 184 PHE A N 1
ATOM 1434 C CA . PHE A 1 184 ? 16.278 -8.975 0.983 1.00 91.56 184 PHE A CA 1
ATOM 1435 C C . PHE A 1 184 ? 16.761 -8.077 -0.162 1.00 91.56 184 PHE A C 1
ATOM 1437 O O . PHE A 1 184 ? 17.319 -7.016 0.102 1.00 91.56 184 PHE A O 1
ATOM 1444 N N . TYR A 1 185 ? 16.479 -8.423 -1.425 1.00 92.81 185 TYR A N 1
ATOM 1445 C CA . TYR A 1 185 ? 16.832 -7.598 -2.586 1.00 92.81 185 TYR A CA 1
ATOM 1446 C C . TYR A 1 185 ? 16.319 -6.160 -2.473 1.00 92.81 185 TYR A C 1
ATOM 1448 O O . TYR A 1 185 ? 17.070 -5.219 -2.740 1.00 92.81 185 TYR A O 1
ATOM 1456 N N . TYR A 1 186 ? 15.051 -5.972 -2.103 1.00 90.94 186 TYR A N 1
ATOM 1457 C CA . TYR A 1 186 ? 14.468 -4.634 -1.998 1.00 90.94 186 TYR A CA 1
ATOM 1458 C C . TYR A 1 186 ? 15.023 -3.851 -0.803 1.00 90.94 186 TYR A C 1
ATOM 1460 O O . TYR A 1 186 ? 15.281 -2.653 -0.948 1.00 90.94 186 TYR A O 1
ATOM 1468 N N . SER A 1 187 ? 15.297 -4.517 0.323 1.00 86.06 187 SER A N 1
ATOM 1469 C CA . SER A 1 187 ? 15.980 -3.910 1.473 1.00 86.06 187 SER A CA 1
ATOM 1470 C C . SER A 1 187 ? 17.417 -3.493 1.133 1.00 86.06 187 SER A C 1
ATOM 1472 O O . SER A 1 187 ? 17.805 -2.346 1.354 1.00 86.06 187 SER A O 1
ATOM 1474 N N . TRP A 1 188 ? 18.192 -4.386 0.515 1.00 86.88 188 TRP A N 1
ATOM 1475 C CA . TRP A 1 188 ? 19.593 -4.175 0.139 1.00 86.88 188 TRP A CA 1
ATOM 1476 C C . TRP A 1 188 ? 19.770 -3.151 -0.990 1.00 86.88 188 TRP A C 1
ATOM 1478 O O . TRP A 1 188 ? 20.645 -2.288 -0.940 1.00 86.88 188 TRP A O 1
ATOM 1488 N N . LYS A 1 189 ? 18.912 -3.169 -2.018 1.00 83.19 189 LYS A N 1
ATOM 1489 C CA . LYS A 1 189 ? 19.002 -2.210 -3.133 1.00 83.19 189 LYS A CA 1
ATOM 1490 C C . LYS A 1 189 ? 18.837 -0.762 -2.657 1.00 83.19 189 LYS A C 1
ATOM 1492 O O . LYS A 1 189 ? 19.444 0.133 -3.244 1.00 83.19 189 LYS A O 1
ATOM 1497 N N . LYS A 1 190 ? 18.035 -0.535 -1.609 1.00 75.12 190 LYS A N 1
ATOM 1498 C CA . LYS A 1 190 ? 17.756 0.792 -1.035 1.00 75.12 190 LYS A CA 1
ATOM 1499 C C . LYS A 1 190 ? 18.997 1.431 -0.395 1.00 75.12 190 LYS A C 1
ATOM 1501 O O . LYS A 1 190 ? 19.119 2.651 -0.412 1.00 75.12 190 LYS A O 1
ATOM 1506 N N . THR A 1 191 ? 19.941 0.629 0.105 1.00 64.06 191 THR A N 1
ATOM 1507 C CA . THR A 1 191 ? 21.213 1.103 0.682 1.00 64.06 191 THR A CA 1
ATOM 1508 C C . THR A 1 191 ? 22.363 1.138 -0.333 1.00 64.06 191 THR A C 1
ATOM 1510 O O . THR A 1 191 ? 23.353 1.834 -0.117 1.00 64.06 191 THR A O 1
ATOM 1513 N N . ARG A 1 192 ? 22.217 0.473 -1.490 1.00 64.69 192 ARG A N 1
ATOM 1514 C CA . ARG A 1 192 ? 23.247 0.384 -2.543 1.00 64.69 192 ARG A CA 1
ATOM 1515 C C . ARG A 1 192 ? 23.346 1.607 -3.475 1.00 64.69 192 ARG A C 1
ATOM 1517 O O . ARG A 1 192 ? 24.268 1.684 -4.281 1.00 64.69 192 ARG A O 1
ATOM 1524 N N . THR A 1 193 ? 22.443 2.590 -3.407 1.00 52.09 193 THR A N 1
ATOM 1525 C CA . THR A 1 193 ? 22.444 3.764 -4.318 1.00 52.09 193 THR A CA 1
ATOM 1526 C C . THR A 1 193 ? 23.485 4.848 -4.017 1.00 52.09 193 THR A C 1
ATOM 1528 O O . THR A 1 193 ? 23.411 5.938 -4.579 1.00 52.09 193 THR A O 1
ATOM 1531 N N . LYS A 1 194 ? 24.509 4.565 -3.210 1.00 47.34 194 LYS A N 1
ATOM 1532 C CA . LYS A 1 194 ? 25.747 5.352 -3.206 1.00 47.34 194 LYS A CA 1
ATOM 1533 C C . LYS A 1 194 ? 26.825 4.543 -3.920 1.00 47.34 194 LYS A C 1
ATOM 1535 O O . LYS A 1 194 ? 27.591 3.839 -3.275 1.00 47.34 194 LYS A O 1
ATOM 1540 N N . THR A 1 195 ? 26.893 4.621 -5.251 1.00 50.28 195 THR A N 1
ATOM 1541 C CA . THR A 1 195 ? 28.127 4.240 -5.959 1.00 50.28 195 THR A CA 1
ATOM 1542 C C . THR A 1 195 ? 29.261 5.047 -5.339 1.00 50.28 195 THR A C 1
ATOM 1544 O O . THR A 1 195 ? 29.279 6.274 -5.467 1.00 50.28 195 THR A O 1
ATOM 1547 N N . SER A 1 196 ? 30.138 4.372 -4.599 1.00 54.31 196 SER A N 1
ATOM 1548 C CA . SER A 1 196 ? 31.275 4.989 -3.923 1.00 54.31 196 SER A CA 1
ATOM 1549 C C . SER A 1 196 ? 32.149 5.716 -4.945 1.00 54.31 196 SER A C 1
ATOM 1551 O O . SER A 1 196 ? 32.293 5.275 -6.086 1.00 54.31 196 SER A O 1
ATOM 1553 N N . VAL A 1 197 ? 32.773 6.820 -4.534 1.00 49.22 197 VAL A N 1
ATOM 1554 C CA . VAL A 1 197 ? 33.757 7.569 -5.334 1.00 49.22 197 VAL A CA 1
ATOM 1555 C C . VAL A 1 197 ? 34.855 6.631 -5.873 1.00 49.22 197 VAL A C 1
ATOM 1557 O O . VAL A 1 197 ? 35.331 6.814 -6.992 1.00 49.22 197 VAL A O 1
ATOM 1560 N N . MET A 1 198 ? 35.162 5.545 -5.155 1.00 50.16 198 MET A N 1
ATOM 1561 C CA . MET A 1 198 ? 36.090 4.492 -5.583 1.00 50.16 198 MET A CA 1
ATOM 1562 C C . MET A 1 198 ? 35.644 3.748 -6.855 1.00 50.16 198 MET A C 1
ATOM 1564 O O . MET A 1 198 ? 36.472 3.511 -7.735 1.00 50.16 198 MET A O 1
ATOM 1568 N N . ASP A 1 199 ? 34.344 3.470 -7.027 1.00 53.22 199 ASP A N 1
ATOM 1569 C CA . ASP A 1 199 ? 33.804 2.860 -8.258 1.00 53.22 199 ASP A CA 1
ATOM 1570 C C . ASP A 1 199 ? 33.942 3.800 -9.468 1.00 53.22 199 ASP A C 1
ATOM 1572 O O . ASP A 1 199 ? 34.016 3.357 -10.619 1.00 53.22 199 ASP A O 1
ATOM 1576 N N . ARG A 1 200 ? 34.012 5.116 -9.221 1.00 55.22 200 ARG A N 1
ATOM 1577 C CA . ARG A 1 200 ? 34.266 6.134 -10.250 1.00 55.22 200 ARG A CA 1
ATOM 1578 C C . ARG A 1 200 ? 35.739 6.143 -10.672 1.00 55.22 200 ARG A C 1
ATOM 1580 O O . ARG A 1 200 ? 36.013 6.239 -11.868 1.00 55.22 200 ARG A O 1
ATOM 1587 N N . HIS A 1 201 ? 36.671 5.971 -9.730 1.00 56.59 201 HIS A N 1
ATOM 1588 C CA . HIS A 1 201 ? 38.111 5.880 -10.013 1.00 56.59 201 HIS A CA 1
ATOM 1589 C C . HIS A 1 201 ? 38.506 4.561 -10.690 1.00 56.59 201 HIS A C 1
ATOM 1591 O O . HIS A 1 201 ? 39.292 4.586 -11.636 1.00 56.59 201 HIS A O 1
ATOM 1597 N N . ALA A 1 202 ? 37.892 3.435 -10.312 1.00 54.41 202 ALA A N 1
ATOM 1598 C CA . ALA A 1 202 ? 38.121 2.145 -10.969 1.00 54.41 202 ALA A CA 1
ATOM 1599 C C . ALA A 1 202 ? 37.741 2.174 -12.465 1.00 54.41 202 ALA A C 1
ATOM 1601 O O . ALA A 1 202 ? 38.431 1.603 -13.311 1.00 54.41 202 ALA A O 1
ATOM 1602 N N . ARG A 1 203 ? 36.680 2.914 -12.825 1.00 57.41 203 ARG A N 1
ATOM 1603 C CA . ARG A 1 203 ? 36.280 3.140 -14.227 1.00 57.41 203 ARG A CA 1
ATOM 1604 C C . ARG A 1 203 ? 37.141 4.180 -14.954 1.00 57.41 203 ARG A C 1
ATOM 1606 O O . ARG A 1 203 ? 37.157 4.164 -16.183 1.00 57.41 203 ARG A O 1
ATOM 1613 N N . LYS A 1 204 ? 37.834 5.070 -14.231 1.00 54.50 204 LYS A N 1
ATOM 1614 C CA . LYS A 1 204 ? 38.774 6.049 -14.805 1.00 54.50 204 LYS A CA 1
ATOM 1615 C C . LYS A 1 204 ? 40.113 5.392 -15.149 1.00 54.50 204 LYS A C 1
ATOM 1617 O O . LYS A 1 204 ? 40.533 5.503 -16.289 1.00 54.50 204 LYS A O 1
ATOM 1622 N N . GLN A 1 205 ? 40.680 4.583 -14.249 1.00 53.28 205 GLN A N 1
ATOM 1623 C CA . GLN A 1 205 ? 41.905 3.818 -14.539 1.00 53.28 205 GLN A CA 1
ATOM 1624 C C . GLN A 1 205 ? 41.718 2.790 -15.658 1.00 53.28 205 GLN A C 1
ATOM 1626 O O . GLN A 1 205 ? 42.641 2.532 -16.424 1.00 53.28 205 GLN A O 1
ATOM 1631 N N . LYS A 1 206 ? 40.524 2.191 -15.777 1.00 53.78 206 LYS A N 1
ATOM 1632 C CA . LYS A 1 206 ? 40.225 1.303 -16.907 1.00 53.78 206 LYS A CA 1
ATOM 1633 C C . LYS A 1 206 ? 40.209 2.066 -18.238 1.00 53.78 206 LYS A C 1
ATOM 1635 O O . LYS A 1 206 ? 40.727 1.554 -19.218 1.00 53.78 206 LYS A O 1
ATOM 1640 N N . ARG A 1 207 ? 39.690 3.299 -18.240 1.00 54.09 207 ARG A N 1
ATOM 1641 C CA . ARG A 1 207 ? 39.657 4.179 -19.415 1.00 54.09 207 ARG A CA 1
ATOM 1642 C C . ARG A 1 207 ? 41.047 4.695 -19.786 1.00 54.09 207 ARG A C 1
ATOM 1644 O O . ARG A 1 207 ? 41.386 4.640 -20.951 1.00 54.09 207 ARG A O 1
ATOM 1651 N N . GLU A 1 208 ? 41.861 5.090 -18.809 1.00 54.66 208 GLU A N 1
ATOM 1652 C CA . GLU A 1 208 ? 43.243 5.555 -19.025 1.00 54.66 208 GLU A CA 1
ATOM 1653 C C . GLU A 1 208 ? 44.155 4.428 -19.544 1.00 54.66 208 GLU A C 1
ATOM 1655 O O . GLU A 1 208 ? 44.996 4.668 -20.401 1.00 54.66 208 GLU A O 1
ATOM 1660 N N . ARG A 1 209 ? 43.948 3.178 -19.096 1.00 56.41 209 ARG A N 1
ATOM 1661 C CA . ARG A 1 209 ? 44.678 2.001 -19.603 1.00 56.41 209 ARG A CA 1
ATOM 1662 C C . ARG A 1 209 ? 44.227 1.585 -21.012 1.00 56.41 209 ARG A C 1
ATOM 1664 O O . ARG A 1 209 ? 45.028 1.081 -21.787 1.00 56.41 209 ARG A O 1
ATOM 1671 N N . GLU A 1 210 ? 42.953 1.783 -21.348 1.00 53.72 210 GLU A N 1
ATOM 1672 C CA . GLU A 1 210 ? 42.424 1.563 -22.705 1.00 53.72 210 GLU A CA 1
ATOM 1673 C C . GLU A 1 210 ? 42.860 2.687 -23.667 1.00 53.72 210 GLU A C 1
ATOM 1675 O O . GLU A 1 210 ? 43.165 2.421 -24.826 1.00 53.72 210 GLU A O 1
ATOM 1680 N N . GLU A 1 211 ? 42.970 3.923 -23.173 1.00 56.34 211 GLU A N 1
ATOM 1681 C CA . GLU A 1 211 ? 43.429 5.103 -23.914 1.00 56.34 211 GLU A CA 1
ATOM 1682 C C . GLU A 1 211 ? 44.948 5.081 -24.144 1.00 56.34 211 GLU A C 1
ATOM 1684 O O . GLU A 1 211 ? 45.395 5.405 -25.240 1.00 56.34 211 GLU A O 1
ATOM 1689 N N . SER A 1 212 ? 45.746 4.585 -23.187 1.00 57.31 212 SER A N 1
ATOM 1690 C CA . SER A 1 212 ? 47.188 4.370 -23.383 1.00 57.31 212 SER A CA 1
ATOM 1691 C C . SER A 1 212 ? 47.488 3.279 -24.414 1.00 57.31 212 SER A C 1
ATOM 1693 O O . SER A 1 212 ? 48.463 3.382 -25.151 1.00 57.31 212 SER A O 1
ATOM 1695 N N . VAL A 1 213 ? 46.651 2.238 -24.486 1.00 63.59 213 VAL A N 1
ATOM 1696 C CA . VAL A 1 213 ? 46.770 1.171 -25.496 1.00 63.59 213 VAL A CA 1
ATOM 1697 C C . VAL A 1 213 ? 46.343 1.677 -26.878 1.00 63.59 213 VAL A C 1
ATOM 1699 O O . VAL A 1 213 ? 46.981 1.337 -27.868 1.00 63.59 213 VAL A O 1
ATOM 1702 N N . LEU A 1 214 ? 45.321 2.536 -26.955 1.00 61.00 214 LEU A N 1
ATOM 1703 C CA . LEU A 1 214 ? 44.921 3.189 -28.207 1.00 61.00 214 LEU A CA 1
ATOM 1704 C C . LEU A 1 214 ? 45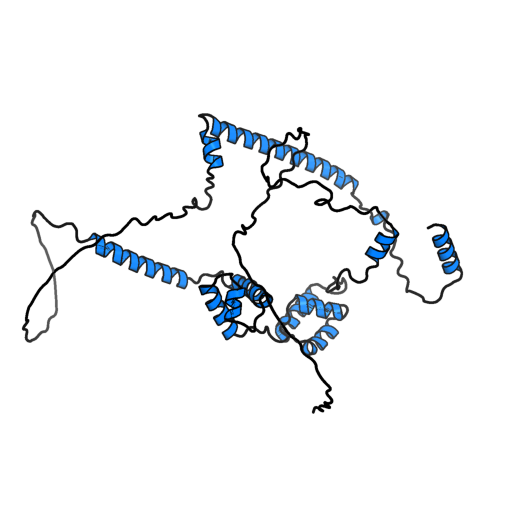.964 4.199 -28.708 1.00 61.00 214 LEU A C 1
ATOM 1706 O O . LEU A 1 214 ? 46.205 4.264 -29.907 1.00 61.00 214 LEU A O 1
ATOM 1710 N N . LEU A 1 215 ? 46.602 4.954 -27.809 1.00 60.22 215 LEU A N 1
ATOM 1711 C CA . LEU A 1 215 ? 47.625 5.943 -28.165 1.00 60.22 215 LEU A CA 1
ATOM 1712 C C . LEU A 1 215 ? 48.931 5.284 -28.641 1.00 60.22 215 LEU A C 1
ATOM 1714 O O . LEU A 1 215 ? 49.572 5.781 -29.565 1.00 60.22 215 LEU A O 1
ATOM 1718 N N . PHE A 1 216 ? 49.287 4.132 -28.061 1.00 55.41 216 PHE A N 1
ATOM 1719 C CA . PHE A 1 216 ? 50.438 3.331 -28.484 1.00 55.41 216 PHE A CA 1
ATOM 1720 C C . PHE A 1 216 ? 50.271 2.755 -29.902 1.00 55.41 216 PHE A C 1
ATOM 1722 O O . PHE A 1 216 ? 51.234 2.718 -30.656 1.00 55.41 216 PHE A O 1
ATOM 1729 N N . CYS A 1 217 ? 49.052 2.388 -30.315 1.00 49.59 217 CYS A N 1
ATOM 1730 C CA . CYS A 1 217 ? 48.792 1.874 -31.667 1.00 49.59 217 CYS A CA 1
ATOM 1731 C C . CYS A 1 217 ? 48.727 2.952 -32.769 1.00 49.59 217 CYS A C 1
ATOM 1733 O O . CYS A 1 217 ? 48.758 2.600 -33.942 1.00 49.59 217 CYS A O 1
ATOM 1735 N N . CYS A 1 218 ? 48.626 4.241 -32.428 1.00 39.59 218 CYS A N 1
ATOM 1736 C CA . CYS A 1 218 ? 48.512 5.333 -33.407 1.00 39.59 218 CYS A CA 1
ATOM 1737 C C . CYS A 1 218 ? 49.855 5.991 -33.779 1.00 39.59 218 CYS A C 1
ATOM 1739 O O . CYS A 1 218 ? 49.848 6.968 -34.521 1.00 39.59 218 CYS A O 1
ATOM 1741 N N . SER A 1 219 ? 50.985 5.514 -33.243 1.00 45.62 219 SER A N 1
ATOM 1742 C CA . SER A 1 219 ? 52.284 6.206 -33.346 1.00 45.62 219 SER A CA 1
ATOM 1743 C C . SER A 1 219 ? 53.307 5.522 -34.268 1.00 45.62 219 SER A C 1
ATOM 1745 O O . SER A 1 219 ? 54.427 6.009 -34.367 1.00 45.62 219 SER A O 1
ATOM 1747 N N . GLU A 1 220 ? 52.963 4.413 -34.931 1.00 42.19 220 GLU A N 1
ATOM 1748 C CA . GLU A 1 220 ? 53.909 3.639 -35.764 1.00 42.19 220 GLU A CA 1
ATOM 1749 C C . GLU A 1 220 ? 53.845 3.941 -37.277 1.00 42.19 220 GLU A C 1
ATOM 1751 O O . GLU A 1 220 ? 54.542 3.276 -38.034 1.00 42.19 220 GLU A O 1
ATOM 1756 N N . ASP A 1 221 ? 53.081 4.943 -37.733 1.00 39.62 221 ASP A N 1
ATOM 1757 C CA . ASP A 1 221 ? 52.768 5.103 -39.170 1.00 39.62 221 ASP A CA 1
ATOM 1758 C C . ASP A 1 221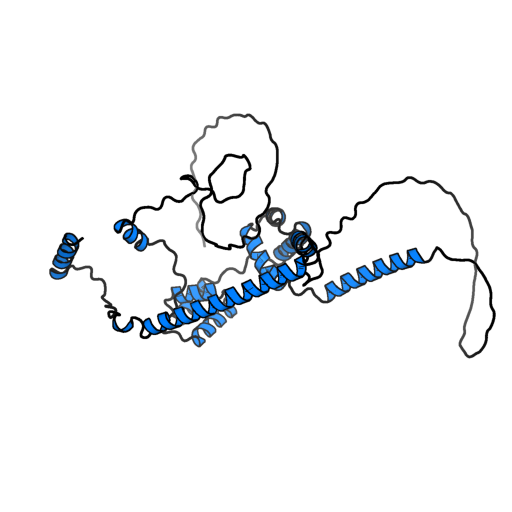 ? 53.198 6.427 -39.837 1.00 39.62 221 ASP A C 1
ATOM 1760 O O . ASP A 1 221 ? 52.693 6.742 -40.904 1.00 39.62 221 ASP A O 1
ATOM 1764 N N . GLU A 1 222 ? 54.140 7.205 -39.289 1.00 34.16 222 GLU A N 1
ATOM 1765 C CA . GLU A 1 222 ? 54.681 8.378 -40.011 1.00 34.16 222 GLU A CA 1
ATOM 1766 C C . GLU A 1 222 ? 56.169 8.625 -39.681 1.00 34.16 222 GLU A C 1
ATOM 1768 O O . GLU A 1 222 ? 56.511 9.150 -38.618 1.00 34.16 222 GLU A O 1
ATOM 1773 N N . ALA A 1 223 ? 57.063 8.276 -40.611 1.00 34.38 223 ALA A N 1
ATOM 1774 C CA . ALA A 1 223 ? 58.431 8.795 -40.690 1.00 34.38 223 ALA A CA 1
ATOM 1775 C C . ALA A 1 223 ? 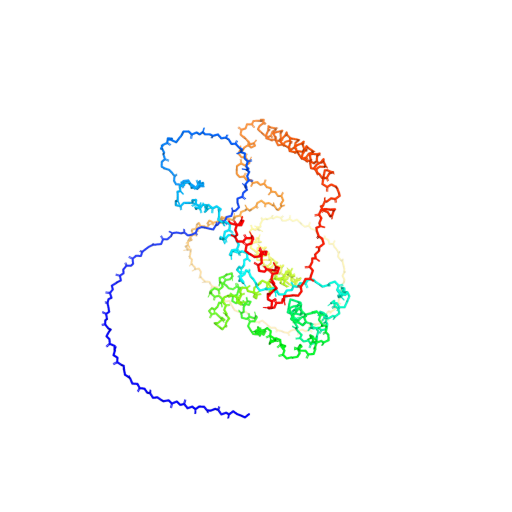58.847 8.986 -42.164 1.00 34.38 223 ALA A C 1
ATOM 1777 O O . ALA A 1 223 ? 58.369 8.254 -43.029 1.00 34.38 223 ALA A O 1
ATOM 1778 N N . GLU A 1 224 ? 59.783 9.927 -42.369 1.00 32.19 224 GLU A N 1
ATOM 1779 C CA . GLU A 1 224 ? 60.371 10.506 -43.605 1.00 32.19 224 GLU A CA 1
ATOM 1780 C C . GLU A 1 224 ? 59.638 11.782 -44.103 1.00 32.19 224 GLU A C 1
ATOM 1782 O O . GLU A 1 224 ? 58.461 11.729 -44.434 1.00 32.19 224 GLU A O 1
ATOM 1787 N N . GLU A 1 225 ? 60.204 12.999 -44.195 1.00 31.34 225 GLU A N 1
ATOM 1788 C CA . GLU A 1 225 ? 61.588 13.469 -44.424 1.00 31.34 225 GLU A CA 1
ATOM 1789 C C . GLU A 1 225 ? 61.714 15.009 -44.166 1.00 31.34 225 GLU A C 1
ATOM 1791 O O . GLU A 1 225 ? 60.707 15.713 -44.085 1.00 31.34 225 GLU A O 1
ATOM 1796 N N . ALA A 1 226 ? 62.963 15.518 -44.166 1.00 29.67 226 ALA A N 1
ATOM 1797 C CA . ALA A 1 226 ? 63.432 16.915 -44.351 1.00 29.67 226 ALA A CA 1
ATOM 1798 C C . ALA A 1 226 ? 63.625 17.916 -43.164 1.00 29.67 226 ALA A C 1
ATOM 1800 O O . ALA A 1 226 ? 62.778 18.745 -42.846 1.00 29.67 226 ALA A O 1
ATOM 1801 N N . ASN A 1 227 ? 64.858 17.897 -42.624 1.00 27.77 227 ASN A N 1
ATOM 1802 C CA . ASN A 1 227 ? 65.872 18.977 -42.466 1.00 27.77 227 ASN A CA 1
ATOM 1803 C C . ASN A 1 227 ? 65.507 20.427 -42.015 1.00 27.77 227 ASN A C 1
ATOM 1805 O O . ASN A 1 227 ? 64.743 21.125 -42.675 1.00 27.77 227 ASN A O 1
ATOM 1809 N N . GLY A 1 228 ? 66.246 20.956 -41.016 1.00 28.56 228 GLY A N 1
ATOM 1810 C CA . GLY A 1 228 ? 66.384 22.406 -40.768 1.00 28.56 228 GLY A CA 1
ATOM 1811 C C . GLY A 1 228 ? 66.937 22.833 -39.391 1.00 28.56 228 GLY A C 1
ATOM 1812 O O . GLY A 1 228 ? 66.190 22.986 -38.435 1.00 28.56 228 GLY A O 1
ATOM 1813 N N . THR A 1 229 ? 68.249 23.067 -39.324 1.00 27.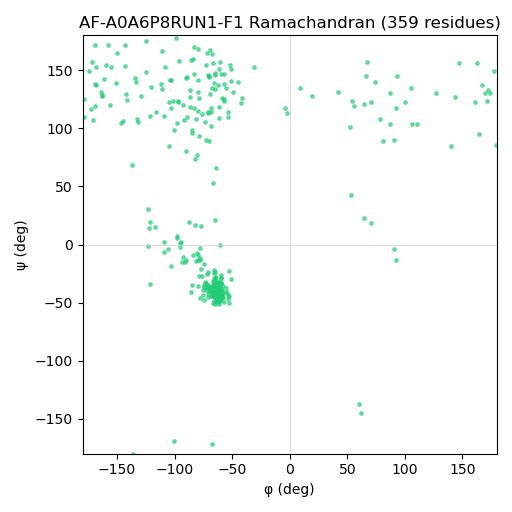36 229 THR A N 1
ATOM 1814 C CA . THR A 1 229 ? 69.114 23.609 -38.246 1.00 27.36 229 THR A CA 1
ATOM 1815 C C . THR A 1 229 ? 68.613 24.859 -37.485 1.00 27.36 229 THR A C 1
ATOM 1817 O O . THR A 1 229 ? 68.174 25.795 -38.137 1.00 27.36 229 THR A O 1
ATOM 1820 N N . THR A 1 230 ? 68.801 24.923 -36.146 1.00 27.56 230 THR A N 1
ATOM 1821 C CA . THR A 1 230 ? 69.599 25.930 -35.367 1.00 27.56 230 THR A CA 1
ATOM 1822 C C . THR A 1 230 ? 69.394 25.793 -33.838 1.00 27.56 230 THR A C 1
ATOM 1824 O O . THR A 1 230 ? 68.278 25.918 -33.350 1.00 27.56 230 THR A O 1
ATOM 1827 N N . ASN A 1 231 ? 70.494 25.597 -33.096 1.00 33.28 231 ASN A N 1
ATOM 1828 C CA . ASN A 1 231 ? 70.705 25.894 -31.655 1.00 33.28 231 ASN A CA 1
ATOM 1829 C C . ASN A 1 231 ? 71.450 27.260 -31.547 1.00 33.28 231 ASN A C 1
ATOM 1831 O O . ASN A 1 231 ? 71.834 27.740 -32.621 1.00 33.28 231 ASN A O 1
ATOM 1835 N N . PRO A 1 232 ? 71.770 27.885 -30.377 1.00 47.72 232 PRO A N 1
ATOM 1836 C CA . PRO A 1 232 ? 71.864 27.379 -28.983 1.00 47.72 232 PRO A CA 1
ATOM 1837 C C . PRO A 1 232 ? 71.204 28.329 -27.929 1.00 47.72 232 PRO A C 1
ATOM 1839 O O . PRO A 1 232 ? 70.614 29.332 -28.307 1.00 47.72 232 PRO A O 1
ATOM 1842 N N . VAL A 1 233 ? 71.168 28.079 -26.606 1.00 31.62 233 VAL A N 1
ATOM 1843 C CA . VAL A 1 233 ? 72.264 28.359 -25.646 1.00 31.62 233 VAL A CA 1
ATOM 1844 C C . VAL A 1 233 ? 71.798 28.076 -24.190 1.00 31.62 233 VAL A C 1
ATOM 1846 O O . VAL A 1 233 ? 70.730 28.541 -23.804 1.00 31.62 233 VAL A O 1
ATOM 1849 N N . GLU A 1 234 ? 72.619 27.308 -23.444 1.00 27.06 234 GLU A N 1
ATOM 1850 C CA . GLU A 1 234 ? 73.103 27.537 -22.049 1.00 27.06 234 GLU A CA 1
ATOM 1851 C C . GLU A 1 234 ? 72.118 27.519 -20.842 1.00 27.06 234 GLU A C 1
ATOM 1853 O O . GLU A 1 234 ? 70.985 27.960 -20.955 1.00 27.06 234 GLU A O 1
ATOM 1858 N N . THR A 1 235 ? 72.429 27.044 -19.618 1.00 30.44 235 THR A N 1
ATOM 1859 C CA . THR A 1 235 ? 73.682 26.745 -18.868 1.00 30.44 235 THR A CA 1
ATOM 1860 C C . THR A 1 235 ? 73.286 25.945 -17.578 1.00 30.44 235 THR A C 1
ATOM 1862 O O . THR A 1 235 ? 72.227 26.209 -17.015 1.00 30.44 235 THR A O 1
ATOM 1865 N N . GLU A 1 236 ? 74.026 24.889 -17.173 1.00 29.50 236 GLU A N 1
ATOM 1866 C CA . GLU A 1 236 ? 74.820 24.756 -15.898 1.00 29.50 236 GLU A CA 1
ATOM 1867 C C . GLU A 1 236 ? 74.181 23.815 -14.830 1.00 29.50 236 GLU A C 1
ATOM 1869 O O . GLU A 1 236 ? 73.080 24.081 -14.359 1.00 29.50 236 GLU A O 1
ATOM 1874 N N . THR A 1 237 ? 74.673 22.566 -14.640 1.00 30.33 237 THR A N 1
ATOM 1875 C CA . THR A 1 237 ? 75.785 22.043 -13.759 1.00 30.33 237 THR A CA 1
ATOM 1876 C C . THR A 1 237 ? 75.258 21.555 -12.384 1.00 30.33 237 THR A C 1
ATOM 1878 O O . THR A 1 237 ? 74.310 22.131 -11.871 1.00 30.33 237 THR A O 1
ATOM 1881 N N . ASP A 1 238 ? 75.718 20.514 -11.665 1.00 30.36 238 ASP A N 1
ATOM 1882 C CA . ASP A 1 238 ? 76.773 19.463 -11.694 1.00 30.36 238 ASP A CA 1
ATOM 1883 C C . ASP A 1 238 ? 76.463 18.541 -10.452 1.00 30.36 238 ASP A C 1
ATOM 1885 O O . ASP A 1 238 ? 75.819 19.017 -9.516 1.00 30.36 238 ASP A O 1
ATOM 1889 N N . GLN A 1 239 ? 76.715 17.222 -10.340 1.00 32.41 239 GLN A N 1
ATOM 1890 C CA . GLN A 1 239 ? 77.987 16.588 -9.921 1.00 32.41 239 GLN A CA 1
ATOM 1891 C C . GLN A 1 239 ? 77.928 15.034 -9.944 1.00 32.41 239 GLN A C 1
ATOM 1893 O O . GLN A 1 239 ? 77.257 14.392 -9.139 1.00 32.41 239 GLN A O 1
ATOM 1898 N N . ASN A 1 240 ? 78.660 14.458 -10.905 1.00 27.73 240 ASN A N 1
ATOM 1899 C CA . ASN A 1 240 ? 79.689 13.392 -10.862 1.00 27.73 240 ASN A CA 1
ATOM 1900 C C . ASN A 1 240 ? 79.827 12.405 -9.654 1.00 27.73 240 ASN A C 1
ATOM 1902 O O . ASN A 1 240 ? 80.114 12.852 -8.546 1.00 27.73 240 ASN A O 1
ATOM 1906 N N . LYS A 1 241 ? 79.843 11.067 -9.899 1.00 28.97 241 LYS A N 1
ATOM 1907 C CA . LYS A 1 241 ? 81.050 10.178 -9.807 1.00 28.97 241 LYS A CA 1
ATOM 1908 C C . LYS A 1 241 ? 80.816 8.686 -10.170 1.00 28.97 241 LYS A C 1
ATOM 1910 O O . LYS A 1 241 ? 79.994 7.997 -9.581 1.00 28.97 241 LYS A O 1
ATOM 1915 N N . GLU A 1 242 ? 81.627 8.232 -11.126 1.00 26.50 242 GLU A N 1
ATOM 1916 C CA . GLU A 1 242 ? 81.921 6.893 -11.702 1.00 26.50 242 GLU A CA 1
ATOM 1917 C C . GLU A 1 242 ? 82.647 5.890 -10.737 1.00 26.50 242 GLU A C 1
ATOM 1919 O O . GLU A 1 242 ? 82.892 6.300 -9.599 1.00 26.50 242 GLU A O 1
ATOM 1924 N N . PRO A 1 243 ? 83.147 4.669 -11.137 1.00 39.81 243 PRO A N 1
ATOM 1925 C CA . PRO A 1 243 ? 83.125 3.983 -12.462 1.00 39.81 243 PRO A CA 1
ATOM 1926 C C . PRO A 1 243 ? 82.946 2.422 -12.512 1.00 39.81 243 PRO A C 1
ATOM 1928 O O . PRO A 1 243 ? 83.200 1.719 -11.540 1.00 39.81 243 PRO A O 1
ATOM 1931 N N . ARG A 1 244 ? 82.769 1.916 -13.763 1.00 25.14 244 ARG A N 1
ATOM 1932 C CA . ARG A 1 244 ? 83.269 0.636 -14.380 1.00 25.14 244 ARG A CA 1
ATOM 1933 C C . ARG A 1 244 ? 82.599 -0.694 -13.942 1.00 25.14 244 ARG A C 1
ATOM 1935 O O . ARG A 1 244 ? 82.358 -0.899 -12.769 1.00 25.14 244 ARG A O 1
ATOM 1942 N N . LYS A 1 245 ? 82.319 -1.698 -14.797 1.00 25.97 245 LYS A N 1
ATOM 1943 C CA . LYS A 1 245 ? 82.963 -2.173 -16.044 1.00 25.97 245 LYS A CA 1
ATOM 1944 C C . LYS A 1 245 ? 82.092 -3.259 -16.742 1.00 25.97 245 LYS A C 1
ATOM 1946 O O . LYS A 1 245 ? 81.400 -4.002 -16.061 1.00 25.97 245 LYS A O 1
ATOM 1951 N N . GLU A 1 246 ? 82.309 -3.401 -18.055 1.00 25.91 246 GLU A N 1
ATOM 1952 C CA . GLU A 1 246 ? 82.225 -4.622 -18.899 1.00 25.91 246 GLU A CA 1
ATOM 1953 C C . GLU A 1 246 ? 80.888 -5.082 -19.548 1.00 25.91 246 GLU A C 1
ATOM 1955 O O . GLU A 1 246 ? 79.835 -5.204 -18.938 1.00 25.91 246 GLU A O 1
ATOM 1960 N N . VAL A 1 247 ? 81.014 -5.344 -20.857 1.00 27.64 247 VAL A N 1
ATOM 1961 C CA . VAL A 1 247 ? 80.087 -5.822 -21.912 1.00 27.64 247 VAL A CA 1
ATOM 1962 C C . VAL A 1 247 ? 80.813 -7.070 -22.491 1.00 27.64 247 VAL A C 1
ATOM 1964 O O . VAL A 1 247 ? 82.049 -7.032 -22.472 1.00 27.64 247 VAL A O 1
ATOM 1967 N N . PRO A 1 248 ? 80.178 -8.161 -22.999 1.00 35.34 248 PRO A N 1
ATOM 1968 C CA . PRO A 1 248 ? 79.605 -8.149 -24.350 1.00 35.34 248 PRO A CA 1
ATOM 1969 C C . PRO A 1 248 ? 78.366 -9.017 -24.642 1.00 35.34 248 PRO A C 1
ATOM 1971 O O . PRO A 1 248 ? 77.961 -9.905 -23.900 1.00 35.34 248 PRO A O 1
ATOM 1974 N N . LYS A 1 249 ? 77.787 -8.658 -25.793 1.00 29.06 249 LYS A N 1
ATOM 1975 C CA . LYS A 1 249 ? 76.611 -9.157 -26.516 1.00 29.06 249 LYS A CA 1
ATOM 1976 C C . LYS A 1 249 ? 76.809 -10.574 -27.079 1.00 29.06 249 LYS A C 1
ATOM 1978 O O . LYS A 1 249 ? 77.945 -10.980 -27.304 1.00 29.06 249 LYS A O 1
ATOM 1983 N N . ASN A 1 250 ? 75.709 -11.237 -27.455 1.00 24.86 250 ASN A N 1
ATOM 1984 C CA . ASN A 1 250 ? 75.683 -12.033 -28.686 1.00 24.86 250 ASN A CA 1
ATOM 1985 C C . ASN A 1 250 ? 74.277 -12.118 -29.307 1.00 24.86 250 ASN A C 1
ATOM 1987 O O . ASN A 1 250 ? 73.275 -12.244 -28.604 1.00 24.86 250 ASN A O 1
ATOM 1991 N N . ASP A 1 251 ? 74.271 -12.008 -30.633 1.00 26.44 251 ASP A N 1
ATOM 1992 C CA . ASP A 1 251 ? 73.155 -11.935 -31.578 1.00 26.44 251 ASP A CA 1
ATOM 1993 C C . ASP A 1 251 ? 72.394 -13.262 -31.768 1.00 26.44 251 ASP A C 1
ATOM 1995 O O . ASP A 1 251 ? 72.925 -14.327 -31.452 1.00 26.44 251 ASP A O 1
ATOM 1999 N N . THR A 1 252 ? 71.185 -13.213 -32.358 1.00 26.56 252 THR A N 1
ATOM 2000 C CA . THR A 1 252 ? 70.812 -13.843 -33.662 1.00 26.56 252 THR A CA 1
ATOM 2001 C C . THR A 1 252 ? 69.275 -13.801 -33.885 1.00 26.56 252 THR A C 1
ATOM 2003 O O . THR A 1 252 ? 68.498 -14.187 -33.017 1.00 26.56 252 THR A O 1
ATOM 2006 N N . ILE A 1 253 ? 68.842 -13.334 -35.066 1.00 27.81 253 ILE A N 1
ATOM 2007 C CA . ILE A 1 253 ? 67.457 -13.246 -35.618 1.00 27.81 253 ILE A CA 1
ATOM 2008 C C . ILE A 1 253 ? 67.231 -14.440 -36.613 1.00 27.81 253 ILE A C 1
ATOM 2010 O O . ILE A 1 253 ? 68.196 -15.175 -36.817 1.00 27.81 253 ILE A O 1
ATOM 2014 N N . PRO A 1 254 ? 66.178 -14.581 -37.471 1.00 49.31 254 PRO A N 1
ATOM 2015 C CA . PRO A 1 254 ? 64.683 -14.523 -37.426 1.00 49.31 254 PRO A CA 1
ATOM 2016 C C . PRO A 1 254 ? 63.994 -15.818 -37.979 1.00 49.31 254 PRO A C 1
ATOM 2018 O O . PRO A 1 254 ? 64.671 -16.607 -38.622 1.00 49.31 254 PRO A O 1
ATOM 2021 N N . HIS A 1 255 ? 62.646 -15.975 -37.914 1.00 28.53 255 HIS A N 1
ATOM 2022 C CA . HIS A 1 255 ? 61.813 -16.332 -39.108 1.00 28.53 255 HIS A CA 1
ATOM 2023 C C . HIS A 1 255 ? 60.260 -16.309 -38.933 1.00 28.53 255 HIS A C 1
ATOM 2025 O O . HIS A 1 255 ? 59.679 -17.097 -38.198 1.00 28.53 255 HIS A O 1
ATOM 2031 N N . VAL A 1 256 ? 59.620 -15.403 -39.690 1.00 27.12 256 VAL A N 1
ATOM 2032 C CA . VAL A 1 256 ? 58.398 -15.433 -40.548 1.00 27.12 256 VAL A CA 1
ATOM 2033 C C . VAL A 1 256 ? 57.456 -16.674 -40.552 1.00 27.12 256 VAL A C 1
ATOM 2035 O O . VAL A 1 256 ? 57.928 -17.777 -40.817 1.00 27.12 256 VAL A O 1
ATOM 2038 N N . LYS A 1 257 ? 56.111 -16.467 -40.484 1.00 30.69 257 LYS A N 1
ATOM 2039 C CA . LYS A 1 257 ? 55.093 -16.774 -41.552 1.00 30.69 257 LYS A CA 1
ATOM 2040 C C . LYS A 1 257 ? 53.602 -16.879 -41.110 1.00 30.69 257 LYS A C 1
ATOM 2042 O O . LYS A 1 257 ? 53.216 -17.829 -40.443 1.00 30.69 257 LYS A O 1
ATOM 2047 N N . LYS A 1 258 ? 52.783 -16.028 -41.764 1.00 28.11 258 LYS A N 1
ATOM 2048 C CA . LYS A 1 258 ? 51.541 -16.301 -42.546 1.00 28.11 258 LYS A CA 1
ATOM 2049 C C . LYS A 1 258 ? 50.138 -16.081 -41.939 1.00 28.11 258 LYS A C 1
ATOM 2051 O O . LYS A 1 258 ? 49.722 -16.737 -40.993 1.00 28.11 258 LYS A O 1
ATOM 2056 N N . ASP A 1 259 ? 49.402 -15.235 -42.665 1.00 31.77 259 ASP A N 1
ATOM 2057 C CA . ASP A 1 259 ? 47.985 -14.856 -42.612 1.00 31.77 259 ASP A CA 1
ATOM 2058 C C . ASP A 1 259 ? 46.940 -15.982 -42.611 1.00 31.77 259 ASP A C 1
ATOM 2060 O O . ASP A 1 259 ? 47.125 -17.020 -43.255 1.00 31.77 259 ASP A O 1
ATOM 2064 N N . LYS A 1 260 ? 45.760 -15.660 -42.043 1.00 27.55 260 LYS A N 1
ATOM 2065 C CA . LYS A 1 260 ? 44.419 -15.947 -42.604 1.00 27.55 260 LYS A CA 1
ATOM 2066 C C . LYS A 1 260 ? 43.321 -15.095 -41.922 1.00 27.55 260 LYS A C 1
ATOM 2068 O O . LYS A 1 260 ? 43.206 -15.097 -40.703 1.00 27.55 260 LYS A O 1
ATOM 2073 N N . HIS A 1 261 ? 42.520 -14.406 -42.749 1.00 37.66 261 HIS A N 1
ATOM 2074 C CA . HIS A 1 261 ? 41.250 -13.685 -42.489 1.00 37.66 261 HIS A CA 1
ATOM 2075 C C . HIS A 1 261 ? 40.360 -14.258 -41.360 1.00 37.66 261 HIS A C 1
ATOM 2077 O O . HIS A 1 261 ? 40.329 -15.481 -41.205 1.00 37.66 261 HIS A O 1
ATOM 2083 N N . PRO A 1 262 ? 39.514 -13.436 -40.682 1.00 35.09 262 PRO A N 1
ATOM 2084 C CA . PRO A 1 262 ? 38.083 -13.468 -41.046 1.00 35.09 262 PRO A CA 1
ATOM 2085 C C . PRO A 1 262 ? 37.215 -12.209 -40.749 1.00 35.09 262 PRO A C 1
ATOM 2087 O O . PRO A 1 262 ? 37.415 -11.454 -39.807 1.00 35.09 262 PRO A O 1
ATOM 2090 N N . SER A 1 263 ? 36.169 -12.080 -41.574 1.00 28.30 263 SER A N 1
ATOM 2091 C CA . SER A 1 263 ? 34.757 -11.814 -41.228 1.00 28.30 263 SER A CA 1
ATOM 2092 C C . SER A 1 263 ? 34.320 -10.595 -40.388 1.00 28.30 263 SER A C 1
ATOM 2094 O O . SER A 1 263 ? 34.538 -10.510 -39.184 1.00 28.30 263 SER A O 1
ATOM 2096 N N . GLN A 1 264 ? 33.492 -9.773 -41.044 1.00 46.03 264 GLN A N 1
ATOM 2097 C CA . GLN A 1 264 ? 32.336 -9.009 -40.543 1.00 46.03 264 GLN A CA 1
ATOM 2098 C C . GLN A 1 264 ? 31.933 -9.223 -39.065 1.00 46.03 264 GLN A C 1
ATOM 2100 O O . GLN A 1 264 ? 31.390 -10.268 -38.707 1.00 46.03 264 GLN A O 1
ATOM 2105 N N . ALA A 1 265 ? 32.014 -8.163 -38.252 1.00 33.09 265 ALA A N 1
ATOM 2106 C CA . ALA A 1 265 ? 31.352 -8.078 -36.948 1.00 33.09 265 ALA A CA 1
ATOM 2107 C C . ALA A 1 265 ? 30.399 -6.868 -36.895 1.00 33.09 265 ALA A C 1
ATOM 2109 O O . ALA A 1 265 ? 30.799 -5.706 -36.892 1.00 33.09 265 ALA A O 1
ATOM 2110 N N . LYS A 1 266 ? 29.096 -7.164 -36.868 1.00 47.31 266 LYS A N 1
ATOM 2111 C CA . LYS A 1 266 ? 27.985 -6.212 -36.735 1.00 47.31 266 LYS A CA 1
ATOM 2112 C C . LYS A 1 266 ? 27.973 -5.583 -35.331 1.00 47.31 266 LYS A C 1
ATOM 2114 O O . LYS A 1 266 ? 27.437 -6.181 -34.403 1.00 47.31 266 LYS A O 1
ATOM 2119 N N . ASN A 1 267 ? 28.453 -4.348 -35.179 1.00 43.06 267 ASN A N 1
ATOM 2120 C CA . ASN A 1 267 ? 28.279 -3.560 -33.949 1.00 43.06 267 ASN A CA 1
ATOM 2121 C C . ASN A 1 267 ? 26.990 -2.720 -33.999 1.00 43.06 267 ASN A C 1
ATOM 2123 O O . ASN A 1 267 ? 26.996 -1.521 -34.269 1.00 43.06 267 ASN A O 1
ATOM 2127 N N . ARG A 1 268 ? 25.847 -3.354 -33.712 1.00 48.53 268 ARG A N 1
ATOM 2128 C CA . ARG A 1 268 ? 24.554 -2.669 -33.539 1.00 48.53 268 ARG A CA 1
ATOM 2129 C C . ARG A 1 268 ? 24.448 -2.115 -32.113 1.00 48.53 268 ARG A C 1
ATOM 2131 O O . ARG A 1 268 ? 23.732 -2.656 -31.273 1.00 48.53 268 ARG A O 1
ATOM 2138 N N . ALA A 1 269 ? 25.177 -1.036 -31.829 1.00 52.56 269 ALA A N 1
ATOM 2139 C CA . ALA A 1 269 ? 25.000 -0.270 -30.599 1.00 52.56 269 ALA A CA 1
ATOM 2140 C C . ALA A 1 269 ? 23.572 0.303 -30.564 1.00 52.56 269 ALA A C 1
ATOM 2142 O O . ALA A 1 269 ? 23.181 1.079 -31.435 1.00 52.56 269 ALA A O 1
ATOM 2143 N N . LYS A 1 270 ? 22.768 -0.090 -29.572 1.00 58.84 270 LYS A N 1
ATOM 2144 C CA . LYS A 1 270 ? 21.436 0.483 -29.334 1.00 58.84 270 LYS A CA 1
ATOM 2145 C C . LYS A 1 270 ? 21.604 1.920 -28.822 1.00 58.84 270 LYS A C 1
ATOM 2147 O O . LYS A 1 270 ? 21.725 2.145 -27.621 1.00 58.84 270 LYS A O 1
ATOM 2152 N N . ARG A 1 271 ? 21.660 2.877 -29.751 1.00 65.88 271 ARG A N 1
ATOM 2153 C CA . ARG A 1 271 ? 21.735 4.321 -29.496 1.00 65.88 271 ARG A CA 1
ATOM 2154 C C . ARG A 1 271 ? 20.368 4.809 -29.009 1.00 65.88 271 ARG A C 1
ATOM 2156 O O . ARG A 1 271 ? 19.431 4.884 -29.793 1.00 65.88 271 ARG A O 1
ATOM 2163 N N . LYS A 1 272 ? 20.234 5.089 -27.712 1.00 78.06 272 LYS A N 1
ATOM 2164 C CA . LYS A 1 272 ? 19.105 5.877 -27.192 1.00 78.06 272 LYS A CA 1
ATOM 2165 C C . LYS A 1 272 ? 19.431 7.366 -27.360 1.00 78.06 272 LYS A C 1
ATOM 2167 O O . LYS A 1 272 ? 20.612 7.707 -27.245 1.00 78.06 272 LYS A O 1
ATOM 2172 N N . PRO A 1 273 ? 18.435 8.232 -27.619 1.00 84.56 273 PRO A N 1
ATOM 2173 C CA . PRO A 1 273 ? 18.673 9.667 -27.672 1.00 84.56 273 PRO A CA 1
ATOM 2174 C C . PRO A 1 273 ? 19.196 10.180 -26.317 1.00 84.56 273 PRO A C 1
ATOM 2176 O O . PRO A 1 273 ? 18.987 9.522 -25.286 1.00 84.56 273 PRO A O 1
ATOM 2179 N N . PRO A 1 274 ? 19.901 11.328 -26.300 1.00 92.00 274 PRO A N 1
ATOM 2180 C CA . PRO A 1 274 ? 20.367 11.954 -25.068 1.00 92.00 274 PRO A CA 1
ATOM 2181 C C . PRO A 1 274 ? 19.243 12.117 -24.041 1.00 92.00 274 PRO A C 1
ATOM 2183 O O . PRO A 1 274 ? 18.069 12.260 -24.380 1.00 92.00 274 PRO A O 1
ATOM 2186 N N . LYS A 1 275 ? 19.595 12.100 -22.755 1.00 87.12 275 LYS A N 1
ATOM 2187 C CA . LYS A 1 275 ? 18.614 12.270 -21.679 1.00 87.12 275 LYS A CA 1
ATOM 2188 C C . LYS A 1 275 ? 17.908 13.626 -21.836 1.00 87.12 275 LYS A C 1
ATOM 2190 O O . LYS A 1 275 ? 18.576 14.648 -21.905 1.00 87.12 275 LYS A O 1
ATOM 2195 N N . GLY A 1 276 ? 16.575 13.610 -21.872 1.00 89.19 276 GLY A N 1
ATOM 2196 C CA . GLY A 1 276 ? 15.753 14.808 -22.092 1.00 89.19 276 GLY A CA 1
ATOM 2197 C C . GLY A 1 276 ? 15.424 15.091 -23.561 1.00 89.19 276 GLY A C 1
ATOM 2198 O O . GLY A 1 276 ? 14.647 15.996 -23.829 1.00 89.19 276 GLY A O 1
ATOM 2199 N N . MET A 1 277 ? 15.961 14.302 -24.496 1.00 92.50 277 MET A N 1
ATOM 2200 C CA . MET A 1 277 ? 15.610 14.362 -25.911 1.00 92.50 277 MET A CA 1
ATOM 2201 C C . MET A 1 277 ? 14.645 13.224 -26.253 1.00 92.50 277 MET A C 1
ATOM 2203 O O . MET A 1 277 ? 14.958 12.049 -26.037 1.00 92.50 277 MET A O 1
ATOM 2207 N N . PHE A 1 278 ? 13.478 13.572 -26.788 1.00 91.25 278 PHE A N 1
ATOM 2208 C CA . PHE A 1 278 ? 12.438 12.623 -27.172 1.00 91.25 278 PHE A CA 1
ATOM 2209 C C . PHE A 1 278 ? 12.367 12.574 -28.693 1.00 91.25 278 PHE A C 1
ATOM 2211 O O . PHE A 1 278 ? 12.004 13.549 -29.337 1.00 91.25 278 PHE A O 1
ATOM 2218 N N . LEU A 1 279 ? 12.793 11.447 -29.258 1.00 92.00 279 LEU A N 1
ATOM 2219 C CA . LEU A 1 279 ? 12.772 11.192 -30.693 1.00 92.00 279 LEU A CA 1
ATOM 2220 C C . LEU A 1 279 ? 12.171 9.804 -30.890 1.00 92.00 279 LEU A C 1
ATOM 2222 O O . LEU A 1 279 ? 12.808 8.804 -30.544 1.00 92.00 279 LEU A O 1
ATOM 2226 N N . SER A 1 280 ? 10.943 9.752 -31.400 1.00 91.75 280 SER A N 1
ATOM 2227 C CA . SER A 1 280 ? 10.298 8.518 -31.841 1.00 91.75 280 SER A CA 1
ATOM 2228 C C . SER A 1 280 ? 10.218 8.496 -33.370 1.00 91.75 280 SER A C 1
ATOM 2230 O O . SER A 1 280 ? 10.226 9.539 -34.022 1.00 91.75 280 SER A O 1
ATOM 2232 N N . GLN A 1 281 ? 10.191 7.299 -33.955 1.00 92.00 281 GLN A N 1
ATOM 2233 C CA . GLN A 1 281 ? 10.087 7.152 -35.409 1.00 92.00 281 GLN A CA 1
ATOM 2234 C C . GLN A 1 281 ? 8.774 7.744 -35.942 1.00 92.00 281 GLN A C 1
ATOM 2236 O O . GLN A 1 281 ? 8.763 8.341 -37.014 1.00 92.00 281 GLN A O 1
ATOM 2241 N N . GLU A 1 282 ? 7.696 7.585 -35.177 1.00 95.00 282 GLU A N 1
ATOM 2242 C CA . GLU A 1 282 ? 6.358 8.073 -35.497 1.00 95.00 282 GLU A CA 1
ATOM 2243 C C . GLU A 1 282 ? 6.305 9.604 -35.494 1.00 95.00 282 GLU A C 1
ATOM 2245 O O . GLU A 1 282 ? 5.915 10.197 -36.497 1.00 95.00 282 GLU A O 1
ATOM 2250 N N . ASP A 1 283 ? 6.806 10.252 -34.438 1.00 95.12 283 ASP A N 1
ATOM 2251 C CA . ASP A 1 283 ? 6.797 11.718 -34.329 1.00 95.12 283 ASP A CA 1
ATOM 2252 C C . ASP A 1 283 ? 7.630 12.369 -35.439 1.00 95.12 283 ASP A C 1
ATOM 2254 O O . ASP A 1 283 ? 7.236 13.375 -36.029 1.00 95.12 283 ASP A O 1
ATOM 2258 N N . VAL A 1 284 ? 8.787 11.776 -35.762 1.00 93.81 284 VAL A N 1
ATOM 2259 C CA . VAL A 1 284 ? 9.652 12.271 -36.842 1.00 93.81 284 VAL A CA 1
ATOM 2260 C C . VAL A 1 284 ? 8.938 12.169 -38.188 1.00 93.81 284 VAL A C 1
ATOM 2262 O O . VAL A 1 284 ? 9.000 13.111 -38.979 1.00 93.81 284 VAL A O 1
ATOM 2265 N N . GLN A 1 285 ? 8.237 11.066 -38.453 1.00 94.81 285 GLN A N 1
ATOM 2266 C CA . GLN A 1 285 ? 7.445 10.904 -39.673 1.00 94.81 285 GLN A CA 1
ATOM 2267 C C . GLN A 1 285 ? 6.266 11.884 -39.721 1.00 94.81 285 GLN A C 1
ATOM 2269 O O . GLN A 1 285 ? 6.064 12.529 -40.747 1.00 94.81 285 GLN A O 1
ATOM 2274 N N . ALA A 1 286 ? 5.542 12.063 -38.615 1.00 93.44 286 ALA A N 1
ATOM 2275 C CA . ALA A 1 286 ? 4.402 12.973 -38.532 1.00 93.44 286 ALA A CA 1
ATOM 2276 C C . ALA A 1 286 ? 4.801 14.437 -38.782 1.00 93.44 286 ALA A C 1
ATOM 2278 O O . ALA A 1 286 ? 4.141 15.149 -39.536 1.00 93.44 286 ALA A O 1
ATOM 2279 N N . VAL A 1 287 ? 5.918 14.882 -38.201 1.00 95.25 287 VAL A N 1
ATOM 2280 C CA . VAL A 1 287 ? 6.405 16.267 -38.312 1.00 95.25 287 VAL A CA 1
ATOM 2281 C C . VAL A 1 287 ? 7.053 16.554 -39.673 1.00 95.25 287 VAL A C 1
ATOM 2283 O O . VAL A 1 287 ? 7.032 17.699 -40.124 1.00 95.25 287 VAL A O 1
ATOM 2286 N N . SER A 1 288 ? 7.609 15.536 -40.340 1.00 95.19 288 SER A N 1
ATOM 2287 C CA . SER A 1 288 ? 8.281 15.674 -41.646 1.00 95.19 288 SER A CA 1
ATOM 2288 C C . SER A 1 288 ? 7.397 15.367 -42.860 1.00 95.19 288 SER A C 1
ATOM 2290 O O . SER A 1 288 ? 7.853 15.529 -43.991 1.00 95.19 288 SER A O 1
ATOM 2292 N N . ALA A 1 289 ? 6.137 14.970 -42.657 1.00 93.31 289 ALA A N 1
ATOM 2293 C CA . ALA A 1 289 ? 5.242 14.529 -43.729 1.00 93.31 289 ALA A CA 1
ATOM 2294 C C . ALA A 1 289 ? 4.987 15.585 -44.827 1.00 93.31 289 ALA A C 1
ATOM 2296 O O . ALA A 1 289 ? 4.725 15.228 -45.974 1.00 93.31 289 ALA A O 1
ATOM 2297 N N . ASN A 1 290 ? 5.045 16.880 -44.501 1.00 94.94 290 ASN A N 1
ATOM 2298 C CA . ASN A 1 290 ? 4.962 17.983 -45.466 1.00 94.94 290 ASN A CA 1
ATOM 2299 C C . ASN A 1 290 ? 5.596 19.270 -44.902 1.00 94.94 290 ASN A C 1
ATOM 2301 O O . ASN A 1 290 ? 5.927 19.340 -43.719 1.00 94.94 290 ASN A O 1
ATOM 2305 N N . SER A 1 291 ? 5.741 20.308 -45.736 1.00 94.00 291 SER A N 1
ATOM 2306 C CA . SER A 1 291 ? 6.410 21.573 -45.373 1.00 94.00 291 SER A CA 1
ATOM 2307 C C . SER A 1 291 ? 5.768 22.313 -44.192 1.00 94.00 291 SER A C 1
ATOM 2309 O O . SER A 1 291 ? 6.451 23.048 -43.482 1.00 94.00 291 SER A O 1
ATOM 2311 N N . THR A 1 292 ? 4.472 22.110 -43.955 1.00 96.06 292 THR A N 1
ATOM 2312 C CA . THR A 1 292 ? 3.704 22.763 -42.884 1.00 96.06 292 THR A CA 1
ATOM 2313 C C . THR A 1 292 ? 3.375 21.842 -41.708 1.00 96.06 292 THR A C 1
ATOM 2315 O O . THR A 1 292 ? 2.814 22.316 -40.712 1.00 96.06 292 THR A O 1
ATOM 2318 N N . ALA A 1 293 ? 3.720 20.553 -41.788 1.00 95.25 293 ALA A N 1
ATOM 2319 C CA . ALA A 1 293 ? 3.293 19.514 -40.851 1.00 95.25 293 ALA A CA 1
ATOM 2320 C C . ALA A 1 293 ? 3.728 19.835 -39.419 1.00 95.25 293 ALA A C 1
ATOM 2322 O O . ALA A 1 293 ? 2.895 19.852 -38.516 1.00 95.25 293 ALA A O 1
ATOM 2323 N N . ALA A 1 294 ? 4.989 20.237 -39.235 1.00 94.69 294 ALA A N 1
ATOM 2324 C CA . ALA A 1 294 ? 5.517 20.681 -37.947 1.00 94.69 294 ALA A CA 1
ATOM 2325 C C . ALA A 1 294 ? 4.660 21.779 -37.295 1.00 94.69 294 ALA A C 1
ATOM 2327 O O . ALA A 1 294 ? 4.253 21.667 -36.141 1.00 94.69 294 ALA A O 1
ATOM 2328 N N . THR A 1 295 ? 4.335 22.832 -38.049 1.00 96.19 295 THR A N 1
ATOM 2329 C CA . THR A 1 295 ? 3.543 23.953 -37.518 1.00 96.19 295 THR A CA 1
ATOM 2330 C C . THR A 1 295 ? 2.078 23.590 -37.291 1.00 96.19 295 THR A C 1
ATOM 2332 O O . THR A 1 295 ? 1.416 24.211 -36.466 1.00 96.19 295 THR A O 1
ATOM 2335 N N . THR A 1 296 ? 1.562 22.600 -38.017 1.00 96.50 296 THR A N 1
ATOM 2336 C CA . THR A 1 296 ? 0.184 22.120 -37.871 1.00 96.50 296 THR A CA 1
ATOM 2337 C C . THR A 1 296 ? 0.044 21.303 -36.593 1.00 96.50 296 THR A C 1
ATOM 2339 O O . THR A 1 296 ? -0.832 21.595 -35.786 1.00 96.50 296 THR A O 1
ATOM 2342 N N . VAL A 1 297 ? 0.962 20.357 -36.360 1.00 96.06 297 VAL A N 1
ATOM 2343 C CA . VAL A 1 297 ? 0.997 19.537 -35.139 1.00 96.06 297 VAL A CA 1
ATOM 2344 C C . VAL A 1 297 ? 1.145 20.414 -33.895 1.00 96.06 297 VAL A C 1
ATOM 2346 O O . VAL A 1 297 ? 0.393 20.252 -32.940 1.00 96.06 297 VAL A O 1
ATOM 2349 N N . LEU A 1 298 ? 2.054 21.395 -33.913 1.00 96.38 298 LEU A N 1
ATOM 2350 C CA . LEU A 1 298 ? 2.238 22.296 -32.770 1.00 96.38 298 LEU A CA 1
ATOM 2351 C C . LEU A 1 298 ? 0.987 23.142 -32.483 1.00 96.38 298 LEU A C 1
ATOM 2353 O O . LEU A 1 298 ? 0.566 23.222 -31.333 1.00 96.38 298 LEU A O 1
ATOM 2357 N N . ARG A 1 299 ? 0.344 23.714 -33.514 1.00 97.00 299 ARG A N 1
ATOM 2358 C CA . ARG A 1 299 ? -0.901 24.482 -33.326 1.00 97.00 299 ARG A CA 1
ATOM 2359 C C . ARG A 1 299 ? -2.051 23.617 -32.817 1.00 97.00 299 ARG A C 1
ATOM 2361 O O . ARG A 1 299 ? -2.827 24.088 -31.992 1.00 97.00 299 ARG A O 1
ATOM 2368 N N . GLN A 1 300 ? -2.155 22.374 -33.287 1.00 97.12 300 GLN A N 1
ATOM 2369 C CA . GLN A 1 300 ? -3.160 21.429 -32.802 1.00 97.12 300 GLN A CA 1
ATOM 2370 C C . GLN A 1 300 ? -2.985 21.173 -31.298 1.00 97.12 300 GLN A C 1
ATOM 2372 O O . GLN A 1 300 ? -3.941 21.314 -30.538 1.00 97.12 300 GLN A O 1
ATOM 2377 N N . LEU A 1 301 ? -1.754 20.900 -30.854 1.00 97.31 301 LEU A N 1
ATOM 2378 C CA . LEU A 1 301 ? -1.444 20.709 -29.434 1.00 97.31 301 LEU A CA 1
ATOM 2379 C C . LEU A 1 301 ? -1.715 21.971 -28.599 1.00 97.31 301 LEU A C 1
ATOM 2381 O O . LEU A 1 301 ? -2.233 21.870 -27.487 1.00 97.31 301 LEU A O 1
ATOM 2385 N N . ASP A 1 302 ? -1.421 23.164 -29.125 1.00 98.00 302 ASP A N 1
ATOM 2386 C CA . ASP A 1 302 ? -1.744 24.428 -28.450 1.00 98.00 302 ASP A CA 1
ATOM 2387 C C . ASP A 1 302 ? -3.261 24.615 -28.281 1.00 98.00 302 ASP A C 1
ATOM 2389 O O . ASP A 1 302 ? -3.731 25.033 -27.217 1.00 98.00 302 ASP A O 1
ATOM 2393 N N . MET A 1 303 ? -4.049 24.272 -29.304 1.00 97.31 303 MET A N 1
ATOM 2394 C CA . MET A 1 303 ? -5.511 24.325 -29.238 1.00 97.31 303 MET A CA 1
ATOM 2395 C C . MET A 1 303 ? -6.074 23.319 -28.230 1.00 97.31 303 MET A C 1
ATOM 2397 O O . MET A 1 303 ? -6.940 23.683 -27.428 1.00 97.31 303 MET A O 1
ATOM 2401 N N . GLU A 1 304 ? -5.560 22.088 -28.214 1.00 97.88 304 GLU A N 1
ATOM 2402 C CA . GLU A 1 304 ? -5.927 21.070 -27.224 1.00 97.88 304 GLU A CA 1
ATOM 2403 C C . GLU A 1 304 ? -5.582 21.516 -25.805 1.00 97.88 304 GLU A C 1
ATOM 2405 O O . GLU A 1 304 ? -6.425 21.440 -24.909 1.00 97.88 304 GLU A O 1
ATOM 2410 N N . LEU A 1 305 ? -4.393 22.086 -25.600 1.00 97.75 305 LEU A N 1
ATOM 2411 C CA . LEU A 1 305 ? -3.974 22.621 -24.308 1.00 97.75 305 LEU A CA 1
ATOM 2412 C C . LEU A 1 305 ? -4.935 23.707 -23.808 1.00 97.75 305 LEU A C 1
ATOM 2414 O O . LEU A 1 305 ? -5.315 23.710 -22.634 1.00 97.75 305 LEU A O 1
ATOM 2418 N N . VAL A 1 306 ? -5.338 24.637 -24.677 1.00 98.19 306 VAL A N 1
ATOM 2419 C CA . VAL A 1 306 ? -6.311 25.686 -24.332 1.00 98.19 306 VAL A CA 1
ATOM 2420 C C . VAL A 1 306 ? -7.690 25.086 -24.050 1.00 98.19 306 VAL A C 1
ATOM 2422 O O . VAL A 1 306 ? -8.363 25.518 -23.109 1.00 98.19 306 VAL A O 1
ATOM 2425 N N . SER A 1 307 ? -8.108 24.082 -24.823 1.00 98.00 307 SER A N 1
ATOM 2426 C CA . SER A 1 307 ? -9.378 23.382 -24.620 1.00 98.00 307 SER A CA 1
ATOM 2427 C C . SER A 1 307 ? -9.436 22.689 -23.258 1.00 98.00 307 SER A C 1
ATOM 2429 O O . SER A 1 307 ? -10.338 22.963 -22.463 1.00 98.00 307 SER A O 1
ATOM 2431 N N . ILE A 1 308 ? -8.411 21.898 -22.933 1.00 98.25 308 ILE A N 1
ATOM 2432 C CA . ILE A 1 308 ? -8.292 21.191 -21.654 1.00 98.25 308 ILE A CA 1
ATOM 2433 C C . ILE A 1 308 ? -8.222 22.189 -20.494 1.00 98.25 308 ILE A C 1
ATOM 2435 O O . ILE A 1 308 ? -8.911 22.024 -19.489 1.00 98.25 308 ILE A O 1
ATOM 2439 N N . LYS A 1 309 ? -7.456 23.282 -20.625 1.00 98.19 309 LYS A N 1
ATOM 2440 C CA . LYS A 1 309 ? -7.415 24.340 -19.598 1.00 98.19 309 LYS A CA 1
ATOM 2441 C C . LYS A 1 309 ? -8.795 24.940 -19.331 1.00 98.19 309 LYS A C 1
ATOM 2443 O O . LYS A 1 309 ? -9.140 25.163 -18.171 1.00 98.19 309 LYS A O 1
ATOM 2448 N N . ARG A 1 310 ? -9.591 25.186 -20.375 1.00 98.19 310 ARG A N 1
ATOM 2449 C CA . ARG A 1 310 ? -10.965 25.695 -20.240 1.00 98.19 310 ARG A CA 1
ATOM 2450 C C . ARG A 1 310 ? -11.876 24.672 -19.560 1.00 98.19 310 ARG A C 1
ATOM 2452 O O . ARG A 1 310 ? -12.617 25.047 -18.654 1.00 98.19 310 ARG A O 1
ATOM 2459 N N . GLN A 1 311 ? -11.776 23.396 -19.932 1.00 98.06 311 GLN A N 1
ATOM 2460 C CA . GLN A 1 311 ? -12.523 22.312 -19.289 1.00 98.06 311 GLN A CA 1
ATOM 2461 C C . GLN A 1 311 ? -12.192 22.208 -17.793 1.00 98.06 311 GLN A C 1
ATOM 2463 O O . GLN A 1 311 ? -13.098 22.119 -16.968 1.00 98.06 311 GLN A O 1
ATOM 2468 N N . ILE A 1 312 ? -10.912 22.318 -17.421 1.00 98.31 312 ILE A N 1
ATOM 2469 C CA . ILE A 1 312 ? -10.481 22.328 -16.015 1.00 98.31 312 ILE A CA 1
ATOM 2470 C C . ILE A 1 312 ? -11.130 23.483 -15.245 1.00 98.31 312 ILE A C 1
ATOM 2472 O O . ILE A 1 312 ? -11.603 23.273 -14.129 1.00 98.31 312 ILE A O 1
ATOM 2476 N N . GLN A 1 313 ? -11.184 24.692 -15.814 1.00 98.19 313 GLN A N 1
ATOM 2477 C CA . GLN A 1 313 ? -11.836 25.823 -15.140 1.00 98.19 313 GLN A CA 1
ATOM 2478 C C . GLN A 1 313 ? -13.346 25.610 -14.980 1.00 98.19 313 GLN A C 1
ATOM 2480 O O . GLN A 1 313 ? -13.890 25.922 -13.922 1.00 98.19 313 GLN A O 1
ATOM 2485 N N . ASN A 1 314 ? -14.010 25.022 -15.977 1.00 98.06 314 ASN A N 1
ATOM 2486 C CA . ASN A 1 314 ? -15.434 24.700 -15.896 1.00 98.06 314 ASN A CA 1
ATOM 2487 C C . ASN A 1 314 ? -15.731 23.673 -14.784 1.00 98.06 314 ASN A C 1
ATOM 2489 O O . ASN A 1 314 ? -16.604 23.900 -13.942 1.00 98.06 314 ASN A O 1
ATOM 2493 N N . ILE A 1 315 ? -14.948 22.591 -14.716 1.00 98.25 315 ILE A N 1
ATOM 2494 C CA . ILE A 1 315 ? -15.063 21.588 -13.647 1.00 98.25 315 ILE A CA 1
ATOM 2495 C C . ILE A 1 315 ? -14.769 22.226 -12.288 1.00 98.25 315 ILE A C 1
ATOM 2497 O O . ILE A 1 315 ? -15.474 21.967 -11.315 1.00 98.25 315 ILE A O 1
ATOM 2501 N N . LYS A 1 316 ? -13.757 23.095 -12.206 1.00 98.25 316 LYS A N 1
ATOM 2502 C CA . LYS A 1 316 ? -13.408 23.799 -10.968 1.00 98.25 316 LYS A CA 1
ATOM 2503 C C . LYS A 1 316 ? -14.564 24.666 -10.466 1.00 98.25 316 LYS A C 1
ATOM 2505 O O . LYS A 1 316 ? -14.862 24.622 -9.276 1.00 98.25 316 LYS A O 1
ATOM 2510 N N . GLN A 1 317 ? -15.225 25.409 -11.354 1.00 97.50 317 GLN A N 1
ATOM 2511 C CA . GLN A 1 317 ? -16.391 26.223 -11.007 1.00 97.50 317 GLN A CA 1
ATOM 2512 C C . GLN A 1 317 ? -17.567 25.350 -10.549 1.00 97.50 317 GLN A C 1
ATOM 2514 O O . GLN A 1 317 ? -18.160 25.620 -9.506 1.00 97.50 317 GLN A O 1
ATOM 2519 N N . THR A 1 318 ? -17.847 24.262 -11.271 1.00 97.94 318 THR A N 1
ATOM 2520 C CA . THR A 1 318 ? -18.912 23.306 -10.925 1.00 97.94 318 THR A CA 1
ATOM 2521 C C . THR A 1 318 ? -18.671 22.673 -9.554 1.00 97.94 318 THR A C 1
ATOM 2523 O O . THR A 1 318 ? -19.545 22.697 -8.690 1.00 97.94 318 THR A O 1
ATOM 2526 N N . ASN A 1 319 ? -17.457 22.181 -9.306 1.00 97.25 319 ASN A N 1
ATOM 2527 C CA . ASN A 1 319 ? -17.082 21.600 -8.019 1.00 97.25 319 ASN A CA 1
ATOM 2528 C C . ASN A 1 319 ? -17.109 22.627 -6.887 1.00 97.25 319 ASN A C 1
ATOM 2530 O O . ASN A 1 319 ? -17.415 22.259 -5.759 1.00 97.25 319 ASN A O 1
ATOM 2534 N N . SER A 1 320 ? -16.802 23.898 -7.159 1.00 97.56 320 SER A N 1
ATOM 2535 C CA . SER A 1 320 ? -16.926 24.962 -6.159 1.00 97.56 320 SER A CA 1
ATOM 2536 C C . SER A 1 320 ? -18.376 25.119 -5.700 1.00 97.56 320 SER A C 1
ATOM 2538 O O . SER A 1 320 ? -18.630 25.095 -4.502 1.00 97.56 320 SER A O 1
ATOM 2540 N N . ALA A 1 321 ? -19.323 25.186 -6.640 1.00 97.31 321 ALA A N 1
ATOM 2541 C CA . ALA A 1 321 ? -20.746 25.299 -6.321 1.00 97.31 321 ALA A CA 1
ATOM 2542 C C . ALA A 1 321 ? -21.284 24.052 -5.595 1.00 97.31 321 ALA A C 1
ATOM 2544 O O . ALA A 1 321 ? -22.105 24.159 -4.689 1.00 97.31 321 ALA A O 1
ATOM 2545 N N . LEU A 1 322 ? -20.821 22.853 -5.967 1.00 96.81 322 LEU A N 1
ATOM 2546 C CA . LEU A 1 322 ? -21.198 21.622 -5.263 1.00 96.81 322 LEU A CA 1
ATOM 2547 C C . LEU A 1 322 ? -20.622 21.560 -3.845 1.00 96.81 322 LEU A C 1
ATOM 2549 O O . LEU A 1 322 ? -21.297 21.082 -2.942 1.00 96.81 322 LEU A O 1
ATOM 2553 N N . LYS A 1 323 ? -19.397 22.053 -3.639 1.00 96.81 323 LYS A N 1
ATOM 2554 C CA . LYS A 1 323 ? -18.784 22.132 -2.307 1.00 96.81 323 LYS A CA 1
ATOM 2555 C C . LYS A 1 323 ? -19.524 23.098 -1.392 1.00 96.81 323 LYS A C 1
ATOM 2557 O O . LYS A 1 323 ? -19.730 22.754 -0.239 1.00 96.81 323 LYS A O 1
ATOM 2562 N N . GLU A 1 324 ? -19.949 24.245 -1.913 1.00 96.69 324 GLU A N 1
ATOM 2563 C CA . GLU A 1 324 ? -20.778 25.211 -1.181 1.00 96.69 324 GLU A CA 1
ATOM 2564 C C . GLU A 1 324 ? -22.123 24.591 -0.766 1.00 96.69 324 GLU A C 1
ATOM 2566 O O . GLU A 1 324 ? -22.551 24.726 0.370 1.00 96.69 324 GLU A O 1
ATOM 2571 N N . LYS A 1 325 ? -22.759 23.794 -1.635 1.00 94.81 325 LYS A N 1
ATOM 2572 C CA . LYS A 1 325 ? -23.997 23.069 -1.277 1.00 94.81 325 LYS A CA 1
ATOM 2573 C C . LYS A 1 325 ? -23.818 22.000 -0.198 1.00 94.81 325 LYS A C 1
ATOM 2575 O O . LYS A 1 325 ? -24.801 21.589 0.407 1.00 94.81 325 LYS A O 1
ATOM 2580 N N . LEU A 1 326 ? -22.598 21.504 -0.017 1.00 92.75 326 LEU A N 1
ATOM 2581 C CA . LEU A 1 326 ? -22.241 20.536 1.022 1.00 92.75 326 LEU A CA 1
ATOM 2582 C C . LEU A 1 326 ? -21.611 21.220 2.244 1.00 92.75 326 LEU A C 1
ATOM 2584 O O . LEU A 1 326 ? -21.132 20.540 3.155 1.00 92.75 326 LEU A O 1
ATOM 2588 N N . GLU A 1 327 ? -21.579 22.553 2.264 1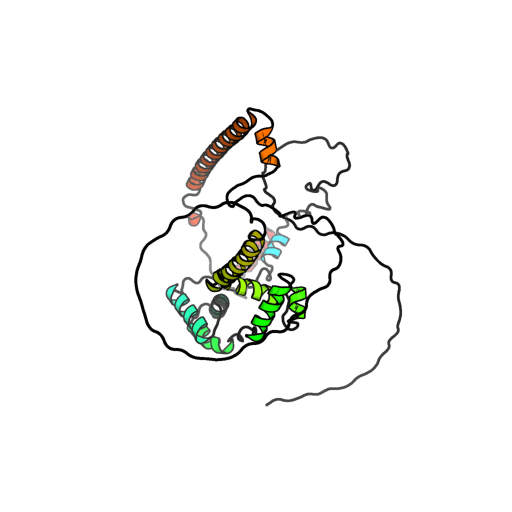.00 90.06 327 GLU A N 1
ATOM 2589 C CA . GLU A 1 327 ? -21.106 23.327 3.402 1.00 90.06 327 GLU A CA 1
ATOM 2590 C C . GLU A 1 327 ? -22.041 23.101 4.599 1.00 90.06 327 GLU A C 1
ATOM 2592 O O . GLU A 1 327 ? -23.260 23.078 4.461 1.00 90.06 327 GLU A O 1
ATOM 2597 N N . GLY A 1 328 ? -21.463 22.850 5.776 1.00 85.50 328 GLY A N 1
ATOM 2598 C CA . GLY A 1 328 ? -22.201 22.402 6.967 1.00 85.50 328 GLY A CA 1
ATOM 2599 C C . GLY A 1 328 ? -22.286 20.878 7.129 1.00 85.50 328 GLY A C 1
ATOM 2600 O O . GLY A 1 328 ? -22.562 20.399 8.227 1.00 85.50 328 GLY A O 1
ATOM 2601 N N . GLY A 1 329 ? -21.954 20.103 6.088 1.00 91.31 329 GLY A N 1
ATOM 2602 C CA . GLY A 1 329 ? -21.855 18.646 6.168 1.00 91.31 329 GLY A CA 1
ATOM 2603 C C . GLY A 1 329 ? -23.180 17.970 6.531 1.00 91.31 329 GLY A C 1
ATOM 2604 O O . GLY A 1 329 ? -24.250 18.393 6.105 1.00 91.31 329 GLY A O 1
ATOM 2605 N N . VAL A 1 330 ? -23.102 16.880 7.295 1.00 92.44 330 VAL A N 1
ATOM 2606 C CA . VAL A 1 330 ? -24.280 16.118 7.753 1.00 92.44 330 VAL A CA 1
ATOM 2607 C C . VAL A 1 330 ? -24.348 16.010 9.274 1.00 92.44 330 VAL A C 1
ATOM 2609 O O . VAL A 1 330 ? -25.098 15.192 9.798 1.00 92.44 330 VAL A O 1
ATOM 2612 N N . ASP A 1 331 ? -23.558 16.812 9.992 1.00 89.12 331 ASP A N 1
ATOM 2613 C CA . ASP A 1 331 ? -23.436 16.691 11.446 1.00 89.12 331 ASP A CA 1
ATOM 2614 C C . ASP A 1 331 ? -24.741 17.049 12.171 1.00 89.12 331 ASP A C 1
ATOM 2616 O O . ASP A 1 331 ? -25.065 16.410 13.167 1.00 89.12 331 ASP A O 1
ATOM 2620 N N . GLU A 1 332 ? -25.548 17.971 11.633 1.00 90.44 332 GLU A N 1
ATOM 2621 C CA . GLU A 1 332 ? -26.895 18.267 12.157 1.00 90.44 332 GLU A CA 1
ATOM 2622 C C . GLU A 1 332 ? -27.857 17.072 12.027 1.00 90.44 332 GLU A C 1
ATOM 2624 O O . GLU A 1 332 ? -28.762 16.896 12.839 1.00 90.44 332 GLU A O 1
ATOM 2629 N N . TYR A 1 333 ? -27.630 16.205 11.040 1.00 91.06 333 TYR A N 1
ATOM 2630 C CA . TYR A 1 333 ? -28.437 15.008 10.792 1.00 91.06 333 TYR A CA 1
ATOM 2631 C C . TYR A 1 333 ? -27.837 13.749 11.433 1.00 91.06 333 TYR A C 1
ATOM 2633 O O . TYR A 1 333 ? -28.377 12.651 11.279 1.00 91.06 333 TYR A O 1
ATOM 2641 N N . ARG A 1 334 ? -26.707 13.875 12.139 1.00 91.94 334 ARG A N 1
ATOM 2642 C CA . ARG A 1 334 ? -26.018 12.746 12.756 1.00 91.94 334 ARG A CA 1
ATOM 2643 C C . ARG A 1 334 ? -26.708 12.371 14.061 1.00 91.94 334 ARG A C 1
ATOM 2645 O O . ARG A 1 334 ? -26.690 13.124 15.031 1.00 91.94 334 ARG A O 1
ATOM 2652 N N . LEU A 1 335 ? -27.282 11.172 14.098 1.00 91.62 335 LEU A N 1
ATOM 2653 C CA . LEU A 1 335 ? -27.863 10.638 15.325 1.00 91.62 335 LEU A CA 1
ATOM 2654 C C . LEU A 1 335 ? -26.764 10.393 16.375 1.00 91.62 335 LEU A C 1
ATOM 2656 O O . LEU A 1 335 ? -25.690 9.892 16.021 1.00 91.62 335 LEU A O 1
ATOM 2660 N N . PRO A 1 336 ? -27.010 10.719 17.657 1.00 89.19 336 PRO A N 1
ATOM 2661 C CA . PRO A 1 336 ? -26.099 10.374 18.739 1.00 89.19 336 PRO A CA 1
ATOM 2662 C C . PRO A 1 336 ? -25.850 8.867 18.795 1.00 89.19 336 PRO A C 1
ATOM 2664 O O . PRO A 1 336 ? -26.777 8.067 18.667 1.00 89.19 336 PRO A O 1
ATOM 2667 N N . GLU A 1 337 ? -24.598 8.476 19.023 1.00 88.62 337 GLU A N 1
ATOM 2668 C CA . GLU A 1 337 ? -24.242 7.068 19.169 1.00 88.62 337 GLU A CA 1
ATOM 2669 C C . GLU A 1 337 ? -24.776 6.531 20.503 1.00 88.62 337 GLU A C 1
ATOM 2671 O O . GLU A 1 337 ? -24.353 6.943 21.587 1.00 88.62 337 GLU A O 1
ATOM 2676 N N . VAL A 1 338 ? -25.740 5.614 20.426 1.00 88.44 338 VAL A N 1
ATOM 2677 C CA . VAL A 1 338 ? -26.325 4.970 21.603 1.00 88.44 338 VAL A CA 1
ATOM 2678 C C . VAL A 1 338 ? -25.443 3.790 22.004 1.00 88.44 338 VAL A C 1
ATOM 2680 O O . VAL A 1 338 ? -25.535 2.699 21.447 1.00 88.44 338 VAL A O 1
ATOM 2683 N N . VAL A 1 339 ? -24.576 4.003 22.996 1.00 84.62 339 VAL A N 1
ATOM 2684 C CA . VAL A 1 339 ? -23.704 2.948 23.530 1.00 84.62 339 VAL A CA 1
ATOM 2685 C C . VAL A 1 339 ? -24.460 2.146 24.590 1.00 84.62 339 VAL A C 1
ATOM 2687 O O . VAL A 1 339 ? -24.508 2.517 25.764 1.00 84.62 339 VAL A O 1
ATOM 2690 N N . GLN A 1 340 ? -25.048 1.024 24.182 1.00 86.88 340 GLN A N 1
ATOM 2691 C CA . GLN A 1 340 ? -25.667 0.051 25.084 1.00 86.88 340 GLN A CA 1
ATOM 2692 C C . GLN A 1 340 ? -24.779 -1.185 25.247 1.00 86.88 340 GLN A C 1
ATOM 2694 O O . GLN A 1 340 ? -24.133 -1.651 24.310 1.00 86.88 340 GLN A O 1
ATOM 2699 N N . LYS A 1 341 ? -24.730 -1.731 26.467 1.00 87.06 341 LYS A N 1
ATOM 2700 C CA . LYS A 1 341 ? -24.064 -3.013 26.720 1.00 87.06 341 LYS A CA 1
ATOM 2701 C C . LYS A 1 341 ? -24.999 -4.138 26.299 1.00 87.06 341 LYS A C 1
ATOM 2703 O O . LYS A 1 341 ? -26.145 -4.161 26.739 1.00 87.06 341 LYS A O 1
ATOM 2708 N N . PHE A 1 342 ? -24.485 -5.089 25.526 1.00 84.94 342 PHE A N 1
ATOM 2709 C CA . PHE A 1 342 ? -25.233 -6.291 25.176 1.00 84.94 342 PHE A CA 1
ATOM 2710 C C . PHE A 1 342 ? -25.682 -7.035 26.437 1.00 84.94 342 PHE A C 1
ATOM 2712 O O . PHE A 1 342 ? -24.866 -7.390 27.292 1.00 84.94 342 PHE A O 1
ATOM 2719 N N . ASN A 1 343 ? -26.991 -7.252 26.540 1.00 89.75 343 ASN A N 1
ATOM 2720 C CA . ASN A 1 343 ? -27.625 -7.994 27.616 1.00 89.75 343 ASN A CA 1
ATOM 2721 C C . ASN A 1 343 ? -28.170 -9.312 27.057 1.00 89.75 343 ASN A C 1
ATOM 2723 O O . ASN A 1 343 ? -28.795 -9.335 26.004 1.00 89.75 343 ASN A O 1
ATOM 2727 N N . ALA A 1 344 ? -27.920 -10.416 27.758 1.00 90.31 344 ALA A N 1
ATOM 2728 C CA . ALA A 1 344 ? -28.392 -11.738 27.350 1.00 90.31 344 ALA A CA 1
ATOM 2729 C C . ALA A 1 344 ? -29.860 -12.003 27.736 1.00 90.31 344 ALA A C 1
ATOM 2731 O O . ALA A 1 344 ? -30.455 -12.980 27.280 1.00 90.31 344 ALA A O 1
ATOM 2732 N N . ARG A 1 345 ? -30.443 -11.180 28.617 1.00 93.88 345 ARG A N 1
ATOM 2733 C CA . ARG A 1 345 ? -31.829 -11.323 29.070 1.00 93.88 345 ARG A CA 1
ATOM 2734 C C . ARG A 1 345 ? -32.752 -10.478 28.195 1.00 93.88 345 ARG A C 1
ATOM 2736 O O . ARG A 1 345 ? -32.644 -9.261 28.216 1.00 93.88 345 ARG A O 1
ATOM 2743 N N . TRP A 1 346 ? -33.704 -11.140 27.541 1.00 91.94 346 TRP A N 1
ATOM 2744 C CA . TRP A 1 346 ? -34.754 -10.505 26.747 1.00 91.94 346 TRP A CA 1
ATOM 2745 C C . TRP A 1 346 ? -35.876 -9.961 27.626 1.00 91.94 346 TRP A C 1
ATOM 2747 O O . TRP A 1 346 ? -36.466 -10.694 28.427 1.00 91.94 346 TRP A O 1
ATOM 2757 N N . THR A 1 347 ? -36.183 -8.684 27.454 1.00 95.19 347 THR A N 1
ATOM 2758 C CA . THR A 1 347 ? -37.377 -8.046 28.006 1.00 95.19 347 THR A CA 1
ATOM 2759 C C . THR A 1 347 ? -38.587 -8.278 27.098 1.00 95.19 347 THR A C 1
ATOM 2761 O O . THR A 1 347 ? -38.455 -8.585 25.914 1.00 95.19 347 THR A O 1
ATOM 2764 N N . THR A 1 348 ? -39.793 -8.127 27.648 1.00 95.31 348 THR A N 1
ATOM 2765 C CA . THR A 1 348 ? -41.037 -8.250 26.871 1.00 95.31 348 THR A CA 1
ATOM 2766 C C . THR A 1 348 ? -41.131 -7.194 25.762 1.00 95.31 348 THR A C 1
ATOM 2768 O O . THR A 1 348 ? -41.662 -7.480 24.695 1.00 95.31 348 THR A O 1
ATOM 2771 N N . GLU A 1 349 ? -40.592 -5.991 25.986 1.00 95.75 349 GLU A N 1
ATOM 2772 C CA . GLU A 1 349 ? -40.542 -4.913 24.988 1.00 95.75 349 GLU A CA 1
ATOM 2773 C C . GLU A 1 349 ? -39.639 -5.281 23.802 1.00 95.75 349 GLU A C 1
ATOM 2775 O O . GLU A 1 349 ? -40.078 -5.210 22.658 1.00 95.75 349 GLU A O 1
ATOM 2780 N N . GLU A 1 350 ? -38.424 -5.773 24.064 1.00 94.25 350 GLU A N 1
ATOM 2781 C CA . GLU A 1 350 ? -37.496 -6.229 23.017 1.00 94.25 350 GLU A CA 1
ATOM 2782 C C . GLU A 1 350 ? -38.064 -7.404 22.209 1.00 94.25 350 GLU A C 1
ATOM 2784 O O . GLU A 1 350 ? -37.851 -7.481 21.003 1.00 94.25 350 GLU A O 1
ATOM 2789 N N . GLN A 1 351 ? -38.819 -8.308 22.843 1.00 94.31 351 GLN A N 1
ATOM 2790 C CA . GLN A 1 351 ? -39.500 -9.401 22.139 1.00 94.31 351 GLN A CA 1
ATOM 2791 C C . GLN A 1 351 ? -40.584 -8.884 21.188 1.00 94.31 351 GLN A C 1
ATOM 2793 O O . GLN A 1 351 ? -40.700 -9.380 20.069 1.00 94.31 351 GLN A O 1
ATOM 2798 N N . LEU A 1 352 ? -41.371 -7.891 21.610 1.00 95.38 352 LEU A N 1
ATOM 2799 C CA . LEU A 1 352 ? -42.397 -7.282 20.761 1.00 95.38 352 LEU A CA 1
ATOM 2800 C C . LEU A 1 352 ? -41.776 -6.496 19.601 1.00 95.38 352 LEU A C 1
ATOM 2802 O O . LEU A 1 352 ? -42.243 -6.643 18.474 1.00 95.38 352 LEU A O 1
ATOM 2806 N N . LEU A 1 353 ? -40.704 -5.734 19.852 1.00 95.50 353 LEU A N 1
ATOM 2807 C CA . LEU A 1 353 ? -39.941 -5.043 18.805 1.00 95.50 353 LEU A CA 1
ATOM 2808 C C . LEU A 1 353 ? -39.351 -6.037 17.800 1.00 95.50 353 LEU A C 1
ATOM 2810 O O . LEU A 1 353 ? -39.515 -5.855 16.600 1.00 95.50 353 LEU A O 1
ATOM 2814 N N . ALA A 1 354 ? -38.765 -7.14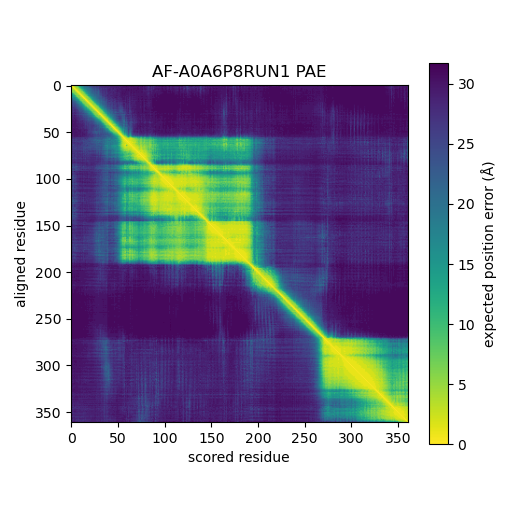1 18.272 1.00 93.50 354 ALA A N 1
ATOM 2815 C CA . ALA A 1 354 ? -38.234 -8.183 17.397 1.00 93.50 354 ALA A CA 1
ATOM 2816 C C . ALA A 1 354 ? -39.322 -8.835 16.526 1.00 93.50 354 ALA A C 1
ATOM 2818 O O . ALA A 1 354 ? -39.087 -9.114 15.352 1.00 93.50 354 ALA A O 1
ATOM 2819 N N . VAL A 1 355 ? -40.523 -9.065 17.071 1.00 94.94 355 VAL A N 1
ATOM 2820 C CA . VAL A 1 355 ? -41.665 -9.579 16.295 1.00 94.94 355 VAL A CA 1
ATOM 2821 C C . VAL A 1 355 ? -42.158 -8.540 15.283 1.00 94.94 355 VAL A C 1
ATOM 2823 O O . VAL A 1 355 ? -42.482 -8.902 14.155 1.00 94.94 355 VAL A O 1
ATOM 2826 N N . GLN A 1 356 ? -42.195 -7.258 15.648 1.00 93.25 356 GLN A N 1
ATOM 2827 C CA . GLN A 1 356 ? -42.582 -6.177 14.741 1.00 93.25 356 GLN A CA 1
ATOM 2828 C C . GLN A 1 356 ? -41.587 -6.013 13.582 1.00 93.25 356 GLN A C 1
ATOM 2830 O O . GLN A 1 356 ? -42.015 -5.888 12.432 1.00 93.25 356 GLN A O 1
ATOM 2835 N N . ASP A 1 357 ? -40.287 -6.074 13.865 1.00 92.56 357 ASP A N 1
ATOM 2836 C CA . ASP A 1 357 ? -39.226 -6.045 12.854 1.00 92.56 357 ASP A CA 1
ATOM 2837 C C . ASP A 1 357 ? -39.288 -7.276 11.942 1.00 92.56 357 ASP A C 1
ATOM 2839 O O . ASP A 1 357 ? -39.106 -7.159 10.730 1.00 92.56 357 ASP A O 1
ATOM 2843 N N . TYR A 1 358 ? -39.613 -8.445 12.504 1.00 91.00 358 TYR A N 1
ATOM 2844 C CA . TYR A 1 358 ? -39.797 -9.684 11.747 1.00 91.00 358 TYR A CA 1
ATOM 2845 C C . TYR A 1 358 ? -41.012 -9.646 10.812 1.00 91.00 358 TYR A C 1
ATOM 2847 O O . TYR A 1 358 ? -40.973 -10.237 9.743 1.00 91.00 358 TYR A O 1
ATOM 2855 N N . ILE A 1 359 ? -42.095 -8.968 11.202 1.00 90.12 359 ILE A N 1
ATOM 2856 C CA . ILE A 1 359 ? -43.294 -8.811 10.361 1.00 90.12 359 ILE A CA 1
ATOM 2857 C C . ILE A 1 359 ? -43.091 -7.728 9.286 1.00 90.12 359 ILE A C 1
ATOM 2859 O O . ILE A 1 359 ? -43.747 -7.772 8.246 1.00 90.12 359 ILE A O 1
ATOM 2863 N N . SER A 1 360 ? -42.226 -6.743 9.548 1.00 79.81 360 SER A N 1
ATOM 2864 C CA . SER A 1 360 ? -41.974 -5.606 8.648 1.00 79.81 360 SER A CA 1
ATOM 2865 C C . SER A 1 360 ? -40.847 -5.848 7.634 1.00 79.81 360 SER A C 1
ATOM 2867 O O . SER A 1 360 ? -40.715 -5.057 6.699 1.00 79.81 360 SER A O 1
ATOM 2869 N N . SER A 1 361 ? -40.042 -6.898 7.829 1.00 64.00 361 SER A N 1
ATOM 2870 C CA . SER A 1 361 ? -39.037 -7.395 6.872 1.00 64.00 361 SER A CA 1
ATOM 2871 C C . SER A 1 361 ? -39.649 -8.438 5.947 1.00 64.00 361 SER A C 1
ATOM 2873 O O . SER A 1 361 ? -39.273 -8.443 4.754 1.00 64.00 361 SER A O 1
#

Nearest PDB structures (foldseek):
  9dtq-assembly1_D  TM=8.778E-01  e=5.825E-17  Homo sapiens
  8voj-assembly1_D  TM=8.951E-01  e=2.339E-16  Homo sapiens
  2dzl-assembly1_A  TM=6.134E-01  e=7.727E-01  Homo sapiens

pLDDT: mean 70.56, std 26.2, range [24.86, 98.31]

Sequence (361 aa):
MPAMLEKGTEGSGKRRGRNNAAGNGNNKTLAPNGNGTNCWEEGSSGSSSDEEHGGGGMRVGLQYQAVVPDYDPEVAKRCQERENLGMLVWSPNQNLSEAKLDEYIAITKEKHGYNMEQALGMLFWHKHNIEKSLADLPNFTPFPDEWTVEDKVLFEQAFSFHGKTFHRIQQMLPDKSIASLVKFYYSWKKTRTKTSVMDRHARKQKREREESVLLFCCSEDEAEEANGTTNPVETETDQNKEPRKEVPKNDTIPHVKKDKHPSQAKNRAKRKPPKGMFLSQEDVQAVSANSTAATTVLRQLDMELVSIKRQIQNIKQTNSALKEKLEGGVDEYRLPEVVQKFNARWTTEEQLLAVQDYISS

Organism: Geotrypetes seraphini (NCBI:txid260995)

Solvent-accessible surface area (backbone atoms only — not comparable to full-atom values): 24896 Å² total; per-residue (Å²): 139,89,80,86,90,88,84,86,85,87,83,86,90,87,88,79,88,81,89,86,90,86,83,89,88,89,90,88,82,90,83,87,88,85,85,88,82,88,78,89,78,84,88,80,93,74,87,89,73,91,77,97,65,96,65,97,61,90,73,84,50,85,94,64,52,80,85,79,75,78,93,48,72,67,60,53,50,53,60,71,66,45,88,77,87,67,84,88,56,70,75,91,61,92,89,58,56,69,70,60,52,52,52,50,48,49,50,40,33,75,76,53,67,43,53,69,70,56,44,47,33,45,26,43,75,46,74,68,33,63,68,65,28,61,70,47,43,76,82,64,50,67,77,74,78,91,66,49,73,66,55,52,52,52,47,53,52,36,36,72,77,52,52,88,41,52,78,64,37,27,75,80,37,74,91,46,50,66,68,55,52,53,53,47,50,60,60,51,54,71,72,56,79,65,78,50,73,63,64,55,48,57,57,46,56,52,47,53,58,53,47,53,54,54,56,62,70,69,68,83,83,84,86,89,87,84,89,84,91,84,86,88,81,90,82,87,91,88,87,89,87,88,84,90,82,91,83,87,87,84,89,87,88,88,87,90,88,86,91,81,87,83,80,92,79,89,82,80,72,86,79,72,71,60,92,94,53,88,84,52,76,64,59,53,49,58,38,62,72,43,99,57,29,48,64,48,55,53,50,51,53,53,51,48,53,54,50,52,53,51,50,52,52,52,52,51,54,52,50,48,57,54,49,60,74,50,59,81,68,60,66,90,75,53,74,81,86,80,88,73,80,92,68,92,74,84,47,74,65,60,53,52,51,52,51,52,53,62,73,74,106

Foldseek 3Di:
DDDDDDDDDDDDDDDDDDDDDDDDDDDDDDDDDDDDDDDDDDDDDDDDDDDDDPDPDQDDDPVRDDDDDDDDVVVVVVVVVPPVPDDDQADDDPVDDPVNLVVLLVCLCPVQVDDSSVSRSLCVVVVNDSVVSVVCSVVPRDDPDPQDPVNVVLLVVQCVPPPPPLVSSCVSVVVADSVNSVVVCVVVVVVPPPPDVVVVVVVVVVVVVVVVVVVVVVPPPDDDDDDDDDDDDDDDYDDDDDDDDDDDDDDDDDDDDDDDDDDDDDPPDPDDDPVPDDDDPVVVCQCVVDPCSVVVVVVVVVVVVVVVVVVVVVVVVVVVVVVVVCPVPCPVVDDDDDDDDDDPDDDPVNVVVVVVVVVVD